Protein AF-A0A7W0VXF1-F1 (afdb_monomer_lite)

Secondary structure (DSSP, 8-state):
------THHHHHHHHHHHHTTS--------------SEEHHHHHH--EEEEEEEEEEES-TTSBTTTTB---EEEEEEEEET-HHHHHHHHHHHHHHHHHHHHSEEEEEEEEEEETTEEEEEEEEEEPPHHHHHHHHHHHHHHHHHHHT-SEEEEEEEEE-SSGGG--SEEEEEEEEEEEEESSEEEEEEEEEEEEEEEEEETTEEEEEEEEEEEEEEEEEEEETTTEEEEEEEEEEGGGGG-TTGGG--B-PBPTTSPBPSSEEEEE----EEEEEEEEETTTEEEEEEEEES-SSS--EEEEEEEEEE-

pLDDT: mean 79.65, std 17.55, range [24.25, 96.25]

Foldseek 3Di:
DDDDPDPQVVVVVVVQVVVVPPDDDDDDDDPDPPQQQWFACCVFQNFFKWKWKKWWWFFFQLAQPQLRGIFIWIWIKIKGWLHVVLLVVQLVVLQVVLVVVQVDFPDKDWDWDDDPPDTDIDIDTHHDDPVVNVVSNVVSVVVSVVSNVFSTKMKMKTATDCPPPVHGQKGWIKIDIWTWDDDQKIKIKGWIWMWMWGWTDDPNAIEIEIETATFMKIKIWGDDPRGKIKMKIKTDGPCCVVCPPQSNDWDFDADPVRHGHRYTYGYDYATKMWIKIWIDGSSWKIKMKTWMARDDPDGGIMIMIMIITTD

Structure (mmCIF, N/CA/C/O backbone):
data_AF-A0A7W0VXF1-F1
#
_entry.id   AF-A0A7W0VXF1-F1
#
loop_
_atom_site.group_PDB
_atom_site.id
_atom_site.type_symbol
_atom_site.label_atom_id
_atom_site.label_alt_id
_atom_site.label_comp_id
_atom_site.label_asym_id
_atom_site.label_entity_id
_atom_site.label_seq_id
_atom_site.pdbx_PDB_ins_code
_atom_site.Cartn_x
_atom_site.Cartn_y
_atom_site.Cartn_z
_atom_site.occupancy
_atom_site.B_iso_or_equiv
_atom_site.auth_seq_id
_atom_site.auth_comp_id
_atom_site.auth_asym_id
_atom_site.auth_atom_id
_atom_site.pdbx_PDB_model_num
ATOM 1 N N . MET A 1 1 ? 4.965 10.031 -30.691 1.00 30.25 1 MET A N 1
ATOM 2 C CA . MET A 1 1 ? 6.228 9.405 -30.248 1.00 30.25 1 MET A CA 1
ATOM 3 C C . MET A 1 1 ? 5.848 8.171 -29.438 1.00 30.25 1 MET A C 1
ATOM 5 O O . MET A 1 1 ? 5.392 8.307 -28.313 1.00 30.25 1 MET A O 1
ATOM 9 N N . LEU A 1 2 ? 5.847 7.000 -30.079 1.00 24.25 2 LEU A N 1
ATOM 10 C CA . LEU A 1 2 ? 5.454 5.724 -29.473 1.00 24.25 2 LEU A CA 1
ATOM 11 C C . LEU A 1 2 ? 6.638 5.199 -28.655 1.00 24.25 2 LEU A C 1
ATOM 13 O O . LEU A 1 2 ? 7.707 4.967 -29.213 1.00 24.25 2 LEU A O 1
ATOM 17 N N . ILE A 1 3 ? 6.459 5.061 -27.343 1.00 27.77 3 ILE A N 1
ATOM 18 C CA . ILE A 1 3 ? 7.445 4.424 -26.465 1.00 27.77 3 ILE A CA 1
ATOM 19 C C . ILE A 1 3 ? 7.442 2.925 -26.809 1.00 27.77 3 ILE A C 1
ATOM 21 O O . ILE A 1 3 ? 6.367 2.318 -26.794 1.00 27.77 3 ILE A O 1
ATOM 25 N N . PRO A 1 4 ? 8.587 2.309 -27.148 1.00 29.86 4 PRO A N 1
ATOM 26 C CA . PRO A 1 4 ? 8.627 0.891 -27.455 1.00 29.86 4 PRO A CA 1
ATOM 27 C C . PRO A 1 4 ? 8.418 0.103 -26.157 1.00 29.86 4 PRO A C 1
ATOM 29 O O . PRO A 1 4 ? 9.318 0.008 -25.328 1.00 29.86 4 PRO A O 1
ATOM 32 N N . PHE A 1 5 ? 7.230 -0.479 -25.979 1.00 29.34 5 PHE A N 1
ATOM 33 C CA . PHE A 1 5 ? 7.039 -1.610 -25.071 1.00 29.34 5 PHE A CA 1
ATOM 34 C C . PHE A 1 5 ? 7.890 -2.765 -25.617 1.00 29.34 5 PHE A C 1
ATOM 36 O O . PHE A 1 5 ? 7.524 -3.431 -26.586 1.00 29.34 5 PHE A O 1
ATOM 43 N N . THR A 1 6 ? 9.093 -2.933 -25.075 1.00 36.00 6 THR A N 1
ATOM 44 C CA . THR A 1 6 ? 10.043 -3.954 -25.515 1.00 36.00 6 THR A CA 1
ATOM 45 C C . THR A 1 6 ? 9.543 -5.350 -25.138 1.00 36.00 6 THR A C 1
ATOM 47 O O . THR A 1 6 ? 8.882 -5.562 -24.121 1.00 36.00 6 THR A O 1
ATOM 50 N N . ARG A 1 7 ? 9.873 -6.322 -25.997 1.00 33.38 7 ARG A N 1
ATOM 51 C CA . ARG A 1 7 ? 9.452 -7.737 -25.996 1.00 33.38 7 ARG A CA 1
ATOM 52 C C . ARG A 1 7 ? 9.677 -8.505 -24.676 1.00 33.38 7 ARG A C 1
ATOM 54 O O . ARG A 1 7 ? 9.213 -9.632 -24.553 1.00 33.38 7 ARG A O 1
ATOM 61 N N . SER A 1 8 ? 10.353 -7.917 -23.693 1.00 36.94 8 SER A N 1
ATOM 62 C CA . SER A 1 8 ? 10.832 -8.575 -22.473 1.00 36.94 8 SER A CA 1
ATOM 63 C C . SER A 1 8 ? 9.770 -8.710 -21.374 1.00 36.94 8 SER A C 1
ATOM 65 O O . SER A 1 8 ? 9.733 -9.733 -20.696 1.00 36.94 8 SER A O 1
ATOM 67 N N . ALA A 1 9 ? 8.836 -7.756 -21.245 1.00 31.62 9 ALA A N 1
ATOM 68 C CA . ALA A 1 9 ? 7.719 -7.871 -20.292 1.00 31.62 9 ALA A CA 1
ATOM 69 C C . ALA A 1 9 ? 6.772 -9.036 -20.643 1.00 31.62 9 ALA A C 1
ATOM 71 O O . ALA A 1 9 ? 6.187 -9.664 -19.761 1.00 31.62 9 ALA A O 1
ATOM 72 N N . ALA A 1 10 ? 6.670 -9.368 -21.934 1.00 34.53 10 ALA A N 1
ATOM 73 C CA . ALA A 1 10 ? 5.887 -10.500 -22.409 1.00 34.53 10 ALA A CA 1
ATOM 74 C C . ALA A 1 10 ? 6.488 -11.849 -21.976 1.00 34.53 10 ALA A C 1
ATOM 76 O O . ALA A 1 10 ? 5.732 -12.777 -21.705 1.00 34.53 10 ALA A O 1
ATOM 77 N N . VAL A 1 11 ? 7.816 -11.971 -21.853 1.00 36.59 11 VAL A N 1
ATOM 78 C CA . VAL A 1 11 ? 8.489 -13.248 -21.546 1.00 36.59 11 VAL A CA 1
ATOM 79 C C . VAL A 1 11 ? 8.300 -13.650 -20.079 1.00 36.59 11 VAL A C 1
ATOM 81 O O . VAL A 1 11 ? 7.934 -14.792 -19.805 1.00 36.59 11 VAL A O 1
ATOM 84 N N . THR A 1 12 ? 8.442 -12.715 -19.135 1.00 37.69 12 THR A N 1
ATOM 85 C CA . THR A 1 12 ? 8.242 -12.995 -17.699 1.00 37.69 12 THR A CA 1
ATOM 86 C C . THR A 1 12 ? 6.775 -13.291 -17.374 1.00 37.69 12 THR A C 1
ATOM 88 O O . THR A 1 12 ? 6.483 -14.211 -16.609 1.00 37.69 12 THR A O 1
ATOM 91 N N . LEU A 1 13 ? 5.838 -12.580 -18.018 1.00 33.50 13 LEU A N 1
ATOM 92 C CA . LEU A 1 13 ? 4.402 -12.860 -17.897 1.00 33.50 13 LEU A CA 1
ATOM 93 C C . LEU A 1 13 ? 4.050 -14.241 -18.486 1.00 33.50 13 LEU A C 1
ATOM 95 O O . LEU A 1 13 ? 3.262 -14.982 -17.902 1.00 33.50 13 LEU A O 1
ATOM 99 N N . SER A 1 14 ? 4.687 -14.617 -19.602 1.00 34.53 14 SER A N 1
ATOM 100 C CA . SER A 1 14 ? 4.493 -15.920 -20.254 1.00 34.53 14 SER A CA 1
ATOM 101 C C . SER A 1 14 ? 5.019 -17.086 -19.414 1.00 34.53 14 SER A C 1
ATOM 103 O O . SER A 1 14 ? 4.381 -18.134 -19.373 1.00 34.53 14 SER A O 1
ATOM 105 N N . MET A 1 15 ? 6.137 -16.918 -18.697 1.00 32.47 15 MET A N 1
ATOM 106 C CA . MET A 1 15 ? 6.667 -17.963 -17.811 1.00 32.47 15 MET A CA 1
ATOM 107 C C . MET A 1 15 ? 5.787 -18.210 -16.578 1.00 32.47 15 MET A C 1
ATOM 109 O O . MET A 1 15 ? 5.620 -19.362 -16.180 1.00 32.47 15 MET A O 1
ATOM 113 N N . ALA A 1 16 ? 5.170 -17.166 -16.010 1.00 31.91 16 ALA A N 1
ATOM 114 C CA . ALA A 1 16 ? 4.196 -17.321 -14.926 1.00 31.91 16 ALA A CA 1
ATOM 115 C C . ALA A 1 16 ? 2.917 -18.050 -15.395 1.00 31.91 16 ALA A C 1
ATOM 117 O O . ALA A 1 16 ? 2.372 -18.880 -14.669 1.00 31.91 16 ALA A O 1
ATOM 118 N N . LEU A 1 17 ? 2.481 -17.796 -16.635 1.00 36.44 17 LEU A N 1
ATOM 119 C CA . LEU A 1 17 ? 1.362 -18.494 -17.282 1.00 36.44 17 LEU A CA 1
ATOM 120 C C . LEU A 1 17 ? 1.682 -19.965 -17.613 1.00 36.44 17 LEU A C 1
ATOM 122 O O . LEU A 1 17 ? 0.824 -20.828 -17.434 1.00 36.44 17 LEU A O 1
ATOM 126 N N . LEU A 1 18 ? 2.910 -20.270 -18.045 1.00 34.25 18 LEU A N 1
ATOM 127 C CA . LEU A 1 18 ? 3.351 -21.639 -18.346 1.00 34.25 18 LEU A CA 1
ATOM 128 C C . LEU A 1 18 ? 3.485 -22.500 -17.082 1.00 34.25 18 LEU A C 1
ATOM 130 O O . LEU A 1 18 ? 3.012 -23.636 -17.081 1.00 34.25 18 LEU A O 1
ATOM 134 N N . ALA A 1 19 ? 4.014 -21.952 -15.984 1.00 36.62 19 ALA A N 1
ATOM 135 C CA . ALA A 1 19 ? 4.095 -22.660 -14.702 1.00 36.62 19 ALA A CA 1
ATOM 136 C C . ALA A 1 19 ? 2.713 -22.930 -14.068 1.00 36.62 19 ALA A C 1
ATOM 138 O O . ALA A 1 19 ? 2.535 -23.935 -13.386 1.00 36.62 19 ALA A O 1
ATOM 139 N N . ALA A 1 20 ? 1.713 -22.082 -14.336 1.00 39.19 20 ALA A N 1
ATOM 140 C CA . ALA A 1 20 ? 0.330 -22.292 -13.894 1.00 39.19 20 ALA A CA 1
ATOM 141 C C . ALA A 1 20 ? -0.437 -23.340 -14.731 1.00 39.19 20 ALA A C 1
ATOM 143 O O . ALA A 1 20 ? -1.508 -23.787 -14.322 1.00 39.19 20 ALA A O 1
ATOM 144 N N . SER A 1 21 ? 0.095 -23.733 -15.896 1.00 32.59 21 SER A N 1
ATOM 145 C CA . SER A 1 21 ? -0.533 -24.711 -16.800 1.00 32.59 21 SER A CA 1
ATOM 146 C C . SER A 1 21 ? -0.066 -26.157 -16.579 1.00 32.59 21 SER A C 1
ATOM 148 O O . SER A 1 21 ? -0.733 -27.093 -17.020 1.00 32.59 21 SER A O 1
ATOM 150 N N . SER A 1 22 ? 1.033 -26.369 -15.848 1.00 30.97 22 SER A N 1
ATOM 151 C CA . SER A 1 22 ? 1.549 -27.701 -15.522 1.00 30.97 22 SER A CA 1
ATOM 152 C C . SER A 1 22 ? 0.985 -28.219 -14.193 1.00 30.97 22 SER A C 1
ATOM 154 O O . SER A 1 22 ? 1.652 -28.184 -13.166 1.00 30.97 22 SER A O 1
ATOM 156 N N . GLY A 1 23 ? -0.252 -28.720 -14.248 1.00 34.38 23 GLY A N 1
ATOM 157 C CA . GLY A 1 23 ? -0.736 -29.830 -13.420 1.00 34.38 23 GLY A CA 1
ATOM 158 C C . GLY A 1 23 ? -1.034 -29.570 -11.941 1.00 34.38 23 GLY A C 1
ATOM 159 O O . GLY A 1 23 ? -0.190 -29.803 -11.086 1.00 34.38 23 GLY A O 1
ATOM 160 N N . VAL A 1 24 ? -2.308 -29.306 -11.630 1.00 32.47 24 VAL A N 1
ATOM 161 C CA . VAL A 1 24 ? -2.956 -29.875 -10.433 1.00 32.47 24 VAL A CA 1
ATOM 162 C C . VAL A 1 24 ? -4.367 -30.307 -10.838 1.00 32.47 24 VAL A C 1
ATOM 164 O O . VAL A 1 24 ? -5.257 -29.477 -11.018 1.00 32.47 24 VAL A O 1
ATOM 167 N N . ALA A 1 25 ? -4.545 -31.610 -11.052 1.00 36.91 25 ALA A N 1
ATOM 168 C CA . ALA A 1 25 ? -5.860 -32.228 -11.176 1.00 36.91 25 ALA A CA 1
ATOM 169 C C . ALA A 1 25 ? -6.602 -32.128 -9.831 1.00 36.91 25 ALA A C 1
ATOM 171 O O . ALA A 1 25 ? -5.945 -32.159 -8.796 1.00 36.91 25 ALA A O 1
ATOM 172 N N . PHE A 1 26 ? -7.932 -31.977 -9.861 1.00 36.25 26 PHE A N 1
ATOM 173 C CA . PHE A 1 26 ? -8.931 -32.705 -9.053 1.00 36.25 26 PHE A CA 1
ATOM 174 C C . PHE A 1 26 ? -10.233 -31.917 -8.812 1.00 36.25 26 PHE A C 1
ATOM 176 O O . PHE A 1 26 ? -10.227 -30.704 -8.610 1.00 36.25 26 PHE A O 1
ATOM 183 N N . ALA A 1 27 ? -11.305 -32.723 -8.779 1.00 33.88 27 ALA A N 1
ATOM 184 C CA . ALA A 1 27 ? -12.691 -32.506 -8.360 1.00 33.88 27 ALA A CA 1
ATOM 185 C C . ALA A 1 27 ? -13.572 -31.591 -9.233 1.00 33.88 27 ALA A C 1
ATOM 187 O O . ALA A 1 27 ? -13.858 -30.442 -8.900 1.00 33.88 27 ALA A O 1
ATOM 188 N N . ASP A 1 28 ? -14.061 -32.184 -10.327 1.00 45.62 28 ASP A N 1
ATOM 189 C CA . ASP A 1 28 ? -15.409 -31.946 -10.850 1.00 45.62 28 ASP A CA 1
ATOM 190 C C . ASP A 1 28 ? -16.433 -32.210 -9.737 1.00 45.62 28 ASP A C 1
ATOM 192 O O . ASP A 1 28 ? -16.587 -33.365 -9.355 1.00 45.62 28 ASP A O 1
ATOM 196 N N . ASP A 1 29 ? -17.103 -31.176 -9.223 1.00 42.72 29 ASP A N 1
ATOM 197 C CA . ASP A 1 29 ? -18.559 -31.203 -8.997 1.00 42.72 29 ASP A CA 1
ATOM 198 C C . ASP A 1 29 ? -19.078 -29.809 -8.598 1.00 42.72 29 ASP A C 1
ATOM 200 O O . ASP A 1 29 ? -19.288 -29.502 -7.428 1.00 42.72 29 ASP A O 1
ATOM 204 N N . ASP A 1 30 ? -19.256 -28.915 -9.574 1.00 38.16 30 ASP A N 1
ATOM 205 C CA . ASP A 1 30 ? -20.071 -27.719 -9.350 1.00 38.16 30 ASP A CA 1
ATOM 206 C C . ASP A 1 30 ? -20.840 -27.372 -10.633 1.00 38.16 30 ASP A C 1
ATOM 208 O O . ASP A 1 30 ? -20.272 -26.960 -11.650 1.00 38.16 30 ASP A O 1
ATOM 212 N N . SER A 1 31 ? -22.156 -27.591 -10.564 1.00 37.44 31 SER A N 1
ATOM 213 C CA . SER A 1 31 ? -23.190 -27.358 -11.588 1.00 37.44 31 SER A CA 1
ATOM 214 C C . SER A 1 31 ? -23.073 -26.005 -12.338 1.00 37.44 31 SER A C 1
ATOM 216 O O . SER A 1 31 ? -22.417 -25.070 -11.867 1.00 37.44 31 SER A O 1
ATOM 218 N N . PRO A 1 32 ? -23.680 -25.850 -13.540 1.00 40.62 32 PRO A N 1
ATOM 219 C CA . PRO A 1 32 ? -23.146 -25.035 -14.626 1.00 40.62 32 PRO A CA 1
ATOM 220 C C . PRO A 1 32 ? -23.376 -23.537 -14.400 1.00 40.62 32 PRO A C 1
ATOM 222 O O . PRO A 1 32 ? -24.191 -22.885 -15.058 1.00 40.62 32 PRO A O 1
ATOM 225 N N . ARG A 1 33 ? -22.566 -22.922 -13.536 1.00 45.09 33 ARG A N 1
ATOM 226 C CA . ARG A 1 33 ? -22.188 -21.528 -13.746 1.00 45.09 33 ARG A CA 1
ATOM 227 C C . ARG A 1 33 ? -21.433 -21.516 -15.063 1.00 45.09 33 ARG A C 1
ATOM 229 O O . ARG A 1 33 ? -20.259 -21.880 -15.082 1.00 45.09 33 ARG A O 1
ATOM 236 N N . LYS A 1 34 ? -22.131 -21.139 -16.148 1.00 44.94 34 LYS A N 1
ATOM 237 C CA . LYS A 1 34 ? -21.544 -20.766 -17.446 1.00 44.94 34 LYS A CA 1
ATOM 238 C C . LYS A 1 34 ? -20.152 -20.233 -17.177 1.00 44.94 34 LYS A C 1
ATOM 240 O O . LYS A 1 34 ? -20.040 -19.250 -16.445 1.00 44.94 34 LYS A O 1
ATOM 245 N N . THR A 1 35 ? -19.149 -20.942 -17.677 1.00 48.56 35 THR A N 1
ATOM 246 C CA . THR A 1 35 ? -17.718 -20.695 -17.523 1.00 48.56 35 THR A CA 1
ATOM 247 C C . THR A 1 35 ? -17.450 -19.227 -17.819 1.00 48.56 35 THR A C 1
ATOM 249 O O . THR A 1 35 ? -17.216 -18.830 -18.958 1.00 48.56 35 THR A O 1
ATOM 252 N N . LYS A 1 36 ? -17.582 -18.371 -16.802 1.00 55.91 36 LYS A N 1
ATOM 253 C CA . LYS A 1 36 ? -17.260 -16.964 -16.936 1.00 55.91 36 LYS A CA 1
ATOM 254 C C . LYS A 1 36 ? -15.757 -16.949 -17.060 1.00 55.91 36 LYS A C 1
ATOM 256 O O . LYS A 1 36 ? -15.041 -17.172 -16.090 1.00 55.91 36 LYS A O 1
ATOM 261 N N . LEU A 1 37 ? -15.308 -16.741 -18.293 1.00 70.00 37 LEU A N 1
ATOM 262 C CA . LEU A 1 37 ? -13.901 -16.552 -18.598 1.00 70.00 37 LEU A CA 1
ATOM 263 C C . LEU A 1 37 ? -13.326 -15.395 -17.779 1.00 70.00 37 LEU A C 1
ATOM 265 O O . LEU A 1 37 ? -12.136 -15.407 -17.538 1.00 70.00 37 LEU A O 1
ATOM 269 N N . PHE A 1 38 ? -14.162 -14.454 -17.321 1.00 80.56 38 PHE A N 1
ATOM 270 C CA . PHE A 1 38 ? -13.775 -13.308 -16.505 1.00 80.56 38 PHE A CA 1
ATOM 271 C C . PHE A 1 38 ? -14.731 -13.119 -15.320 1.00 80.56 38 PHE A C 1
ATOM 273 O O . PHE A 1 38 ? -15.950 -13.053 -15.513 1.00 80.56 38 PHE A O 1
ATOM 280 N N . ASP A 1 39 ? -14.185 -13.006 -14.110 1.00 85.69 39 ASP A N 1
ATOM 281 C CA . ASP A 1 39 ? -14.931 -12.773 -12.874 1.00 85.69 39 ASP A CA 1
ATOM 282 C C . ASP A 1 39 ? -14.260 -11.697 -12.004 1.00 85.69 39 ASP A C 1
ATOM 284 O O . ASP A 1 39 ? -13.286 -11.938 -11.286 1.00 85.69 39 ASP A O 1
ATOM 288 N N . GLY A 1 40 ? -14.806 -10.481 -12.063 1.00 84.00 40 GLY A N 1
ATOM 289 C CA . GLY A 1 40 ? -14.365 -9.359 -11.233 1.00 84.00 40 GLY A CA 1
ATOM 290 C C . GLY A 1 40 ? -14.937 -9.406 -9.815 1.00 84.00 40 GLY A C 1
ATOM 291 O O . GLY A 1 40 ? -14.359 -8.818 -8.902 1.00 84.00 40 GLY A O 1
ATOM 292 N N . ARG A 1 41 ? -16.047 -10.129 -9.597 1.00 86.44 41 ARG A N 1
ATOM 293 C CA . ARG A 1 41 ? -16.620 -10.310 -8.254 1.00 86.44 41 ARG A CA 1
ATOM 294 C C . ARG A 1 41 ? -15.771 -11.241 -7.422 1.00 86.44 41 ARG A C 1
ATOM 296 O O . ARG A 1 41 ? -15.533 -10.928 -6.266 1.00 86.44 41 ARG A O 1
ATOM 303 N N . LEU A 1 42 ? -15.250 -12.312 -8.012 1.00 84.38 42 LEU A N 1
ATOM 304 C CA . LEU A 1 42 ? -14.285 -13.173 -7.336 1.00 84.38 42 LEU A CA 1
ATOM 305 C C . LEU A 1 42 ? -13.044 -12.379 -6.896 1.00 84.38 42 LEU A C 1
ATOM 307 O O . LEU A 1 42 ? -12.516 -12.607 -5.817 1.00 84.38 42 LEU A O 1
ATOM 311 N N . ARG A 1 43 ? -12.624 -11.369 -7.669 1.00 85.12 43 ARG A N 1
ATOM 312 C CA . ARG A 1 43 ? -11.507 -10.502 -7.274 1.00 85.12 43 ARG A CA 1
ATOM 313 C C . ARG A 1 43 ? -11.832 -9.582 -6.090 1.00 85.12 43 ARG A C 1
ATOM 315 O O . ARG A 1 43 ? -10.927 -9.283 -5.310 1.00 85.12 43 ARG A O 1
ATOM 322 N N . GLN A 1 44 ? -13.076 -9.114 -5.979 1.00 84.38 44 GLN A N 1
ATOM 323 C CA . GLN A 1 44 ? -13.517 -8.206 -4.915 1.00 84.38 44 GLN A CA 1
ATOM 324 C C . GLN A 1 44 ? -13.945 -8.955 -3.644 1.00 84.38 44 GLN A C 1
ATOM 326 O O . GLN A 1 44 ? -13.485 -8.627 -2.556 1.00 84.38 44 GLN A O 1
ATOM 331 N N . ASP A 1 45 ? -14.780 -9.976 -3.781 1.00 82.69 45 ASP A N 1
ATOM 332 C CA . ASP A 1 45 ? -15.465 -10.634 -2.667 1.00 82.69 45 ASP A CA 1
ATOM 333 C C . ASP A 1 45 ? -14.946 -12.058 -2.413 1.00 82.69 45 ASP A C 1
ATOM 335 O O . ASP A 1 45 ? -15.379 -12.706 -1.458 1.00 82.69 45 ASP A O 1
ATOM 339 N N . GLY A 1 46 ? -14.061 -12.568 -3.273 1.00 76.56 46 GLY A N 1
ATOM 340 C CA . GLY A 1 46 ? -13.486 -13.900 -3.131 1.00 76.56 46 GLY A CA 1
ATOM 341 C C . GLY A 1 46 ? -12.655 -14.035 -1.862 1.00 76.56 46 GLY A C 1
ATOM 342 O O . GLY A 1 46 ? -11.969 -13.102 -1.445 1.00 76.56 46 GLY A O 1
ATOM 343 N N . LEU A 1 47 ? -12.741 -15.218 -1.264 1.00 79.25 47 LEU A N 1
ATOM 344 C CA . LEU A 1 47 ? -11.804 -15.693 -0.255 1.00 79.25 47 LEU A CA 1
ATOM 345 C C . LEU A 1 47 ? -10.691 -16.439 -0.982 1.00 79.25 47 LEU A C 1
ATOM 347 O O . LEU A 1 47 ? -10.995 -17.265 -1.843 1.00 79.25 47 LEU A O 1
ATOM 351 N N . GLY A 1 48 ? -9.440 -16.150 -0.648 1.00 82.75 48 GLY A N 1
ATOM 352 C CA . GLY A 1 48 ? -8.317 -16.894 -1.204 1.00 82.75 48 GLY A CA 1
ATOM 353 C C . GLY A 1 48 ? -6.991 -16.164 -1.099 1.00 82.75 48 GLY A C 1
ATOM 354 O O . GLY A 1 48 ? -6.931 -14.951 -0.869 1.00 82.75 48 GLY A O 1
ATOM 355 N N . ILE A 1 49 ? -5.925 -16.927 -1.310 1.00 87.75 49 ILE A N 1
ATOM 356 C CA . ILE A 1 49 ? -4.562 -16.404 -1.352 1.00 87.75 49 ILE A CA 1
ATOM 357 C C . ILE A 1 49 ? -4.171 -16.239 -2.816 1.00 87.75 49 ILE A C 1
ATOM 359 O O . ILE A 1 49 ? -4.232 -17.181 -3.598 1.00 87.75 49 ILE A O 1
ATOM 363 N N . GLU A 1 50 ? -3.763 -15.039 -3.204 1.00 90.25 50 GLU A N 1
ATOM 364 C CA . GLU A 1 50 ? -3.184 -14.762 -4.512 1.00 90.25 50 GLU A CA 1
ATOM 365 C C . GLU A 1 50 ? -1.662 -14.749 -4.394 1.00 90.25 50 GLU A C 1
ATOM 367 O O . GLU A 1 50 ? -1.115 -14.023 -3.566 1.00 90.25 50 GLU A O 1
ATOM 372 N N . LEU A 1 51 ? -0.970 -15.485 -5.259 1.00 92.31 51 LEU A N 1
ATOM 373 C CA . LEU A 1 51 ? 0.469 -15.347 -5.462 1.00 92.31 51 LEU A CA 1
ATOM 374 C C . LEU A 1 51 ? 0.734 -15.004 -6.925 1.00 92.31 51 LEU A C 1
ATOM 376 O O . LEU A 1 51 ? 0.268 -15.701 -7.825 1.00 92.31 51 LEU A O 1
ATOM 380 N N . GLY A 1 52 ? 1.489 -13.942 -7.181 1.00 91.81 52 GLY A N 1
ATOM 381 C CA . GLY A 1 52 ? 1.741 -13.482 -8.541 1.00 91.81 52 GLY A CA 1
ATOM 382 C C . GLY A 1 52 ? 3.038 -12.715 -8.712 1.00 91.81 52 GLY A C 1
ATOM 383 O O . GLY A 1 52 ? 3.760 -12.445 -7.756 1.00 91.81 52 GLY A O 1
ATOM 384 N N . ALA A 1 53 ? 3.316 -12.349 -9.956 1.00 91.88 53 ALA A N 1
ATOM 385 C CA . ALA A 1 53 ? 4.387 -11.439 -10.322 1.00 91.88 53 ALA A CA 1
ATOM 386 C C . ALA A 1 53 ? 3.811 -10.047 -10.594 1.00 91.88 53 ALA A C 1
ATOM 388 O O . ALA A 1 53 ? 2.714 -9.912 -11.141 1.00 91.88 53 ALA A O 1
ATOM 389 N N . ILE A 1 54 ? 4.570 -9.016 -10.238 1.00 92.19 54 ILE A N 1
ATOM 390 C CA . ILE A 1 54 ? 4.254 -7.616 -10.520 1.00 92.19 54 ILE A CA 1
ATOM 391 C C . ILE A 1 54 ? 5.443 -6.957 -11.208 1.00 92.19 54 ILE A C 1
ATOM 393 O O . ILE A 1 54 ? 6.594 -7.184 -10.837 1.00 92.19 54 ILE A O 1
ATOM 397 N N . VAL A 1 55 ? 5.151 -6.126 -12.202 1.00 92.06 55 VAL A N 1
ATOM 398 C CA . VAL A 1 55 ? 6.123 -5.259 -12.867 1.00 92.06 55 VAL A CA 1
ATOM 399 C C . VAL A 1 55 ? 5.557 -3.850 -12.883 1.00 92.06 55 VAL A C 1
ATOM 401 O O . VAL A 1 55 ? 4.401 -3.655 -13.262 1.00 92.06 55 VAL A O 1
ATOM 404 N N . GLN A 1 56 ? 6.366 -2.869 -12.495 1.00 91.25 56 GLN A N 1
ATOM 405 C CA . GLN A 1 56 ? 6.029 -1.456 -12.591 1.00 91.25 56 GLN A CA 1
ATOM 406 C C . GLN A 1 56 ? 7.143 -0.674 -13.284 1.00 91.25 56 GLN A C 1
ATOM 408 O O . GLN A 1 56 ? 8.329 -0.933 -13.074 1.00 91.25 56 GLN A O 1
ATOM 413 N N . SER A 1 57 ? 6.757 0.302 -14.098 1.00 89.75 57 SER A N 1
ATOM 414 C CA . SER A 1 57 ? 7.682 1.135 -14.864 1.00 89.75 57 SER A CA 1
ATOM 415 C C . SER A 1 57 ? 7.134 2.550 -15.054 1.00 89.75 57 SER A C 1
ATOM 417 O O . SER A 1 57 ? 5.929 2.797 -14.950 1.00 89.75 57 SER A O 1
ATOM 419 N N . GLY A 1 58 ? 8.023 3.495 -15.352 1.00 88.81 58 GLY A N 1
ATOM 420 C CA . GLY A 1 58 ? 7.705 4.914 -15.474 1.00 88.81 58 GLY A CA 1
ATOM 421 C C . GLY A 1 58 ? 7.707 5.627 -14.122 1.00 88.81 58 GLY A C 1
ATOM 422 O O . GLY A 1 58 ? 8.411 5.236 -13.195 1.00 88.81 58 GLY A O 1
ATOM 423 N N . ARG A 1 59 ? 6.926 6.705 -14.003 1.00 89.69 59 ARG A N 1
ATOM 424 C CA . ARG A 1 59 ? 6.908 7.567 -12.809 1.00 89.69 59 ARG A CA 1
ATOM 425 C C . ARG A 1 59 ? 5.958 7.034 -11.738 1.00 89.69 59 ARG A C 1
ATOM 427 O O . ARG A 1 59 ? 4.968 7.670 -11.389 1.00 89.69 59 ARG A O 1
ATOM 434 N N . THR A 1 60 ? 6.247 5.823 -11.279 1.00 91.38 60 THR A N 1
ATOM 435 C CA . THR A 1 60 ? 5.478 5.134 -10.240 1.00 91.38 60 THR A CA 1
ATOM 436 C C . THR A 1 60 ? 5.686 5.784 -8.872 1.00 91.38 60 THR A C 1
ATOM 438 O O . THR A 1 60 ? 6.405 6.776 -8.731 1.00 91.38 60 THR A O 1
ATOM 441 N N . GLU A 1 61 ? 5.080 5.213 -7.835 1.00 90.00 61 GLU A N 1
ATOM 442 C CA . GLU A 1 61 ? 5.326 5.620 -6.451 1.00 90.00 61 GLU A CA 1
ATOM 443 C C . GLU A 1 61 ? 6.815 5.604 -6.040 1.00 90.00 61 GLU A C 1
ATOM 445 O O . GLU A 1 61 ? 7.228 6.440 -5.237 1.00 90.00 61 GLU A O 1
ATOM 450 N N . PHE A 1 62 ? 7.634 4.741 -6.655 1.00 90.69 62 PHE A N 1
ATOM 451 C CA . PHE A 1 62 ? 9.071 4.592 -6.373 1.00 90.69 62 PHE A CA 1
ATOM 452 C C . PHE A 1 62 ? 9.971 5.593 -7.117 1.00 90.69 62 PHE A C 1
ATOM 454 O O . PHE A 1 62 ? 11.188 5.577 -6.937 1.00 90.69 62 PHE A O 1
ATOM 461 N N . ALA A 1 63 ? 9.403 6.426 -7.992 1.00 89.00 63 ALA A N 1
ATOM 462 C CA . ALA A 1 63 ? 10.152 7.417 -8.760 1.00 89.00 63 ALA A CA 1
ATOM 463 C C . ALA A 1 63 ? 10.660 8.578 -7.884 1.00 89.00 63 ALA A C 1
ATOM 465 O O . ALA A 1 63 ? 10.453 8.620 -6.681 1.00 89.00 63 ALA A O 1
ATOM 466 N N . SER A 1 64 ? 11.323 9.566 -8.475 1.00 88.25 64 SER A N 1
ATOM 467 C CA . SER A 1 64 ? 11.428 10.899 -7.877 1.00 88.25 64 SER A CA 1
ATOM 468 C C . SER A 1 64 ? 11.025 11.918 -8.927 1.00 88.25 64 SER A C 1
ATOM 470 O O . SER A 1 64 ? 11.716 12.126 -9.929 1.00 88.25 64 SER A O 1
ATOM 472 N N . ASN A 1 65 ? 9.868 12.556 -8.736 1.00 82.81 65 ASN A N 1
ATOM 473 C CA . ASN A 1 65 ? 9.379 13.533 -9.702 1.00 82.81 65 ASN A CA 1
ATOM 474 C C . ASN A 1 65 ? 10.252 14.787 -9.785 1.00 82.81 65 ASN A C 1
ATOM 476 O O . ASN A 1 65 ? 10.411 15.313 -10.893 1.00 82.81 65 ASN A O 1
ATOM 480 N N . ASN A 1 66 ? 10.837 15.193 -8.656 1.00 82.44 66 ASN A N 1
ATOM 481 C CA . ASN A 1 66 ? 11.741 16.337 -8.542 1.00 82.44 66 ASN A CA 1
ATOM 482 C C . ASN A 1 66 ? 13.077 16.075 -9.246 1.00 82.44 66 ASN A C 1
ATOM 484 O O . ASN A 1 66 ? 13.518 16.909 -10.028 1.00 82.44 66 ASN A O 1
ATOM 488 N N . LEU A 1 67 ? 13.675 14.899 -9.026 1.00 84.12 67 LEU A N 1
ATOM 489 C CA . LEU A 1 67 ? 14.960 14.523 -9.631 1.00 84.12 67 LEU A CA 1
ATOM 490 C C . LEU A 1 67 ? 14.812 13.976 -11.058 1.00 84.12 67 LEU A C 1
ATOM 492 O O . LEU A 1 67 ? 15.792 13.803 -11.769 1.00 84.12 67 LEU A O 1
ATOM 496 N N . GLY A 1 68 ? 13.585 13.680 -11.493 1.00 86.31 68 GLY A N 1
ATOM 497 C CA . GLY A 1 68 ? 13.323 13.123 -12.819 1.00 86.31 68 GLY A CA 1
ATOM 498 C C . GLY A 1 68 ? 13.697 11.647 -12.976 1.00 86.31 68 GLY A C 1
ATOM 499 O O . GLY A 1 68 ? 13.624 11.138 -14.090 1.00 86.31 68 GLY A O 1
ATOM 500 N N . LEU A 1 69 ? 14.029 10.964 -11.882 1.00 88.50 69 LEU A N 1
ATOM 501 C CA . LEU A 1 69 ? 14.453 9.567 -11.859 1.00 88.50 69 LEU A CA 1
ATOM 502 C C . LEU A 1 69 ? 13.242 8.627 -11.777 1.00 88.50 69 LEU A C 1
ATOM 504 O O . LEU A 1 69 ? 12.239 8.941 -11.134 1.00 88.50 69 LEU A O 1
ATOM 508 N N . SER A 1 70 ? 13.287 7.491 -12.470 1.00 90.38 70 SER A N 1
ATOM 509 C CA . SER A 1 70 ? 12.147 6.569 -12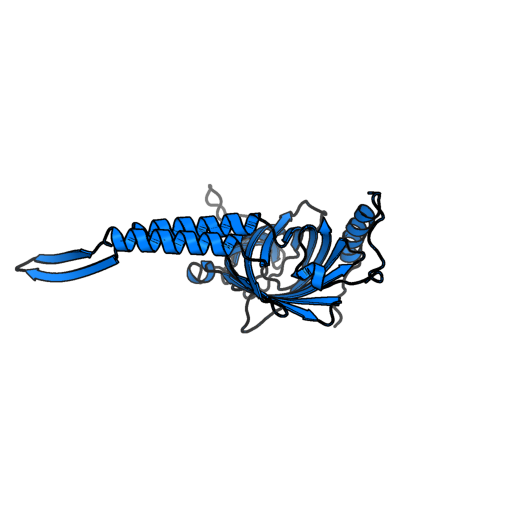.604 1.00 90.38 70 SER A CA 1
ATOM 510 C C . SER A 1 70 ? 12.635 5.121 -12.699 1.00 90.38 70 SER A C 1
ATOM 512 O O . SER A 1 70 ? 13.032 4.702 -13.785 1.00 90.38 70 SER A O 1
ATOM 514 N N . PRO A 1 71 ? 12.642 4.367 -11.586 1.00 89.44 71 PRO A N 1
ATOM 515 C CA . PRO A 1 71 ? 13.122 2.992 -11.580 1.00 89.44 71 PRO A CA 1
ATOM 516 C C . PRO A 1 71 ? 12.127 2.032 -12.237 1.00 89.44 71 PRO A C 1
ATOM 518 O O . PRO A 1 71 ? 10.910 2.233 -12.179 1.00 89.44 71 PRO A O 1
ATOM 521 N N . MET A 1 72 ? 12.649 0.940 -12.796 1.00 89.00 72 MET A N 1
ATOM 522 C CA . MET A 1 72 ? 11.848 -0.231 -13.132 1.00 89.00 72 MET A CA 1
ATOM 523 C C . MET A 1 72 ? 11.857 -1.207 -11.952 1.00 89.00 72 MET A C 1
ATOM 525 O O . MET A 1 72 ? 12.905 -1.651 -11.490 1.00 89.00 72 MET A O 1
ATOM 529 N N . SER A 1 73 ? 10.668 -1.564 -11.474 1.00 89.19 73 SER A N 1
ATOM 530 C CA . SER A 1 73 ? 10.505 -2.465 -10.333 1.00 89.19 73 SER A CA 1
ATOM 531 C C . SER A 1 73 ? 9.824 -3.752 -10.771 1.00 89.19 73 SER A C 1
ATOM 533 O O . SER A 1 73 ? 8.842 -3.736 -11.511 1.00 89.19 73 SER A O 1
ATOM 535 N N . GLN A 1 74 ? 10.345 -4.881 -10.305 1.00 91.25 74 GLN A N 1
ATOM 536 C CA . GLN A 1 74 ? 9.741 -6.187 -10.523 1.00 91.25 74 GLN A CA 1
ATOM 537 C C . GLN A 1 74 ? 9.801 -7.009 -9.247 1.00 91.25 74 GLN A C 1
ATOM 539 O O . GLN A 1 74 ? 10.746 -6.904 -8.460 1.00 91.25 74 GLN A O 1
ATOM 544 N N . GLY A 1 75 ? 8.773 -7.811 -9.025 1.00 91.50 75 GLY A N 1
ATOM 545 C CA . GLY A 1 75 ? 8.617 -8.480 -7.753 1.00 91.50 75 GLY A CA 1
ATOM 546 C C . GLY A 1 75 ? 7.560 -9.561 -7.754 1.00 91.50 75 GLY A C 1
ATOM 547 O O . GLY A 1 75 ? 6.945 -9.885 -8.770 1.00 91.50 75 GLY A O 1
ATOM 548 N N . ILE A 1 76 ? 7.369 -10.110 -6.565 1.00 92.44 76 ILE A N 1
ATOM 549 C CA . ILE A 1 76 ? 6.297 -11.041 -6.248 1.00 92.44 76 ILE A CA 1
ATOM 550 C C . ILE A 1 76 ? 5.278 -10.293 -5.410 1.00 92.44 76 ILE A C 1
ATOM 552 O O . ILE A 1 76 ? 5.634 -9.494 -4.547 1.00 92.44 76 ILE A O 1
ATOM 556 N N . ILE A 1 77 ? 4.011 -10.575 -5.650 1.00 92.50 77 ILE A N 1
ATOM 557 C CA . ILE A 1 77 ? 2.917 -10.089 -4.835 1.00 92.50 77 ILE A CA 1
ATOM 558 C C . ILE A 1 77 ? 2.179 -11.270 -4.232 1.00 92.50 77 ILE A C 1
ATOM 560 O O . ILE A 1 77 ? 1.842 -12.230 -4.923 1.00 92.50 77 ILE A O 1
ATOM 564 N N . LEU A 1 78 ? 1.949 -11.179 -2.933 1.00 92.38 78 LEU A N 1
ATOM 565 C CA . LEU A 1 78 ? 1.084 -12.067 -2.191 1.00 92.38 78 LEU A CA 1
ATOM 566 C C . LEU A 1 78 ? -0.105 -11.249 -1.701 1.00 92.38 78 LEU A C 1
ATOM 568 O O . LEU A 1 78 ? 0.084 -10.192 -1.095 1.00 92.38 78 LEU A O 1
ATOM 572 N N . ARG A 1 79 ? -1.321 -11.721 -1.969 1.00 91.25 79 ARG A N 1
ATOM 573 C CA . ARG A 1 79 ? -2.531 -11.146 -1.388 1.00 91.25 79 ARG A CA 1
ATOM 574 C C . ARG A 1 79 ? -3.311 -12.180 -0.606 1.00 91.25 79 ARG A C 1
ATOM 576 O O . ARG A 1 79 ? -3.442 -13.305 -1.062 1.00 91.25 79 ARG A O 1
ATOM 583 N N . ASP A 1 80 ? -3.847 -11.786 0.535 1.00 89.56 80 ASP A N 1
ATOM 584 C CA . ASP A 1 80 ? -4.748 -12.611 1.341 1.00 89.56 80 ASP A CA 1
ATOM 585 C C . ASP A 1 80 ? -6.123 -11.934 1.353 1.00 89.56 80 ASP A C 1
ATOM 587 O O . ASP A 1 80 ? -6.373 -11.016 2.141 1.00 89.56 80 ASP A O 1
ATOM 591 N N . ARG A 1 81 ? -6.989 -12.332 0.409 1.00 85.12 81 ARG A N 1
ATOM 592 C CA . ARG A 1 81 ? -8.300 -11.705 0.197 1.00 85.12 81 ARG A CA 1
ATOM 593 C C . ARG A 1 81 ? -9.338 -12.305 1.126 1.00 85.12 81 ARG A C 1
ATOM 595 O O . ARG A 1 81 ? -9.513 -13.518 1.217 1.00 85.12 81 ARG A O 1
ATOM 602 N N . ASN A 1 82 ? -10.051 -11.410 1.799 1.00 80.00 82 ASN A N 1
ATOM 603 C CA . ASN A 1 82 ? -10.964 -11.696 2.903 1.00 80.00 82 ASN A CA 1
ATOM 604 C C . ASN A 1 82 ? -10.312 -12.557 3.996 1.00 80.00 82 ASN A C 1
ATOM 606 O O . ASN A 1 82 ? -10.986 -13.295 4.718 1.00 80.00 82 ASN A O 1
ATOM 610 N N . GLY A 1 83 ? -8.992 -12.406 4.119 1.00 75.00 83 GLY A N 1
ATOM 611 C CA . GLY A 1 83 ? -8.120 -13.191 4.967 1.00 75.00 83 GLY A CA 1
ATOM 612 C C . GLY A 1 83 ? -8.139 -12.790 6.431 1.00 75.00 83 GLY A C 1
ATOM 613 O O . GLY A 1 83 ? -8.487 -11.660 6.795 1.00 75.00 83 GLY A O 1
ATOM 614 N N . MET A 1 84 ? -7.720 -13.727 7.282 1.00 77.50 84 MET A N 1
ATOM 615 C CA . MET A 1 84 ? -7.610 -13.525 8.728 1.00 77.50 84 MET A CA 1
ATOM 616 C C . MET A 1 84 ? -6.424 -12.618 9.092 1.00 77.50 84 MET A C 1
ATOM 618 O O . MET A 1 84 ? -6.500 -11.900 10.088 1.00 77.50 84 MET A O 1
ATOM 622 N N . SER A 1 85 ? -5.373 -12.581 8.264 1.00 81.75 85 SER A N 1
ATOM 623 C CA . SER A 1 85 ? -4.121 -11.860 8.535 1.00 81.75 85 SER A CA 1
ATOM 624 C C . SER A 1 85 ? -4.348 -10.365 8.791 1.00 81.75 85 SER A C 1
ATOM 626 O O . SER A 1 85 ? -3.943 -9.840 9.830 1.00 81.75 85 SER A O 1
ATOM 628 N N . SER A 1 86 ? -5.083 -9.679 7.908 1.00 82.81 86 SER A N 1
ATOM 629 C CA . SER A 1 86 ? -5.394 -8.249 8.080 1.00 82.81 86 SER A CA 1
ATOM 630 C C . SER A 1 86 ? -6.302 -7.970 9.266 1.00 82.81 86 SER A C 1
ATOM 632 O O . SER A 1 86 ? -6.109 -6.974 9.963 1.00 82.81 86 SER A O 1
ATOM 634 N N . ARG A 1 87 ? -7.254 -8.870 9.544 1.00 83.00 87 ARG A N 1
ATOM 635 C CA . ARG A 1 87 ? -8.136 -8.753 10.714 1.00 83.00 87 ARG A CA 1
ATOM 636 C C . ARG A 1 87 ? -7.339 -8.868 12.010 1.00 83.00 87 ARG A C 1
ATOM 638 O O . ARG A 1 87 ? -7.558 -8.078 12.921 1.00 83.00 87 ARG A O 1
ATOM 645 N N . MET A 1 88 ? -6.379 -9.793 12.071 1.00 84.06 88 MET A N 1
ATOM 646 C CA . MET A 1 88 ? -5.497 -9.961 13.228 1.00 84.06 88 MET A CA 1
ATOM 647 C C . MET A 1 88 ? -4.605 -8.741 13.450 1.00 84.06 88 MET A C 1
ATOM 649 O O . MET A 1 88 ? -4.558 -8.229 14.566 1.00 84.06 88 MET A O 1
ATOM 653 N N . VAL A 1 89 ? -3.925 -8.253 12.408 1.00 82.50 89 VAL A N 1
ATOM 654 C CA . VAL A 1 89 ? -2.988 -7.126 12.545 1.00 82.50 89 VAL A CA 1
ATOM 655 C C . VAL A 1 89 ? -3.716 -5.847 12.936 1.00 82.50 89 VAL A C 1
ATOM 657 O O . VAL A 1 89 ? -3.329 -5.189 13.899 1.00 82.50 89 VAL A O 1
ATOM 660 N N . VAL A 1 90 ? -4.802 -5.498 12.249 1.00 78.56 90 VAL A N 1
ATOM 661 C CA . VAL A 1 90 ? -5.544 -4.276 12.585 1.00 78.56 90 VAL A CA 1
ATOM 662 C C . VAL A 1 90 ? -6.308 -4.430 13.900 1.00 78.56 90 VAL A C 1
ATOM 664 O O . VAL A 1 90 ? -6.368 -3.481 14.678 1.00 78.56 90 VAL A O 1
ATOM 667 N N . GLY A 1 91 ? -6.824 -5.624 14.207 1.00 78.38 91 GLY A N 1
ATOM 668 C CA . GLY A 1 91 ? -7.391 -5.927 15.521 1.00 78.38 91 GLY A CA 1
ATOM 669 C C . GLY A 1 91 ? -6.374 -5.712 16.646 1.00 78.38 91 GLY A C 1
ATOM 670 O O . GLY A 1 91 ? -6.702 -5.086 17.653 1.00 78.38 91 GLY A O 1
ATOM 671 N N . LEU A 1 92 ? -5.123 -6.144 16.453 1.00 83.56 92 LEU A N 1
ATOM 672 C CA . LEU A 1 92 ? -4.030 -5.898 17.395 1.00 83.56 92 LEU A CA 1
ATOM 673 C C . LEU A 1 92 ? -3.709 -4.404 17.518 1.00 83.56 92 LEU A C 1
ATOM 675 O O . LEU A 1 92 ? -3.565 -3.914 18.634 1.00 83.56 92 LEU A O 1
ATOM 679 N N . LEU A 1 93 ? -3.641 -3.668 16.405 1.00 79.88 93 LEU A N 1
ATOM 680 C CA . LEU A 1 93 ? -3.408 -2.219 16.429 1.00 79.88 93 LEU A CA 1
ATOM 681 C C . LEU A 1 93 ? -4.497 -1.485 17.220 1.00 79.88 93 LEU A C 1
ATOM 683 O O . LEU A 1 93 ? -4.177 -0.636 18.048 1.00 79.88 93 LEU A O 1
ATOM 687 N N . ILE A 1 94 ? -5.768 -1.846 17.024 1.00 79.44 94 ILE A N 1
ATOM 688 C CA . ILE A 1 94 ? -6.892 -1.286 17.787 1.00 79.44 94 ILE A CA 1
ATOM 689 C C . ILE A 1 94 ? -6.776 -1.654 19.268 1.00 79.44 94 ILE A C 1
ATOM 691 O O . ILE A 1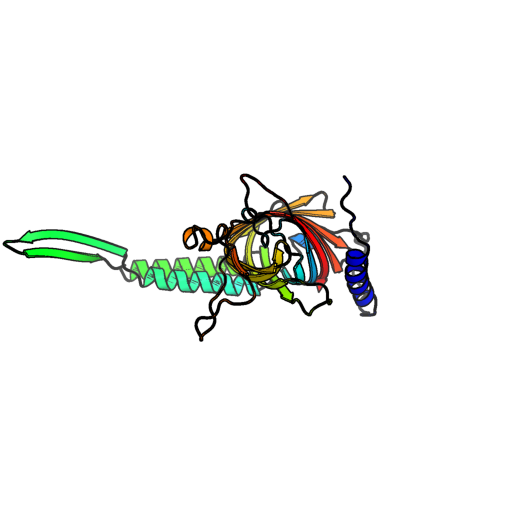 94 ? -6.981 -0.795 20.122 1.00 79.44 94 ILE A O 1
ATOM 695 N N . ALA A 1 95 ? -6.418 -2.900 19.589 1.00 77.25 95 ALA A N 1
ATOM 696 C CA . ALA A 1 95 ? -6.246 -3.342 20.970 1.00 77.25 95 ALA A CA 1
ATOM 697 C C . ALA A 1 95 ? -5.121 -2.575 21.686 1.00 77.25 95 ALA A C 1
ATOM 699 O O . ALA A 1 95 ? -5.319 -2.102 22.805 1.00 77.25 95 ALA A O 1
ATOM 700 N N . VAL A 1 96 ? -3.968 -2.398 21.031 1.00 81.69 96 VAL A N 1
ATOM 701 C CA . VAL A 1 96 ? -2.837 -1.623 21.563 1.00 81.69 96 VAL A CA 1
ATOM 702 C C . VAL A 1 96 ? -3.212 -0.149 21.701 1.00 81.69 96 VAL A C 1
ATOM 704 O O . VAL A 1 96 ? -3.003 0.427 22.765 1.00 81.69 96 VAL A O 1
ATOM 707 N N . ALA A 1 97 ? -3.820 0.455 20.677 1.00 78.00 97 ALA A N 1
ATOM 708 C CA . ALA A 1 97 ? -4.253 1.850 20.724 1.00 78.00 97 ALA A CA 1
ATOM 709 C C . ALA A 1 97 ? -5.286 2.093 21.837 1.00 78.00 97 ALA A C 1
ATOM 711 O O . ALA A 1 97 ? -5.178 3.071 22.574 1.00 78.00 97 ALA A O 1
ATOM 712 N N . GLY A 1 98 ? -6.247 1.181 22.010 1.00 76.75 98 GLY A N 1
ATOM 713 C CA . GLY A 1 98 ? -7.231 1.237 23.090 1.00 76.75 98 GLY A CA 1
ATOM 714 C C . GLY A 1 98 ? -6.598 1.088 24.475 1.00 76.75 98 GLY A C 1
ATOM 715 O O . GLY A 1 98 ? -6.951 1.829 25.393 1.00 76.75 98 GLY A O 1
ATOM 716 N N . ALA A 1 99 ? -5.615 0.193 24.626 1.00 76.50 99 ALA A N 1
ATOM 717 C CA . ALA A 1 99 ? -4.853 0.052 25.867 1.00 76.50 99 ALA A CA 1
ATOM 718 C C . ALA A 1 99 ? -4.046 1.321 26.187 1.00 76.50 99 ALA A C 1
ATOM 720 O O . ALA A 1 99 ? -4.089 1.808 27.318 1.00 76.50 99 ALA A O 1
ATOM 721 N N . MET A 1 100 ? -3.371 1.897 25.187 1.00 80.06 100 MET A N 1
ATOM 722 C CA . MET A 1 100 ? -2.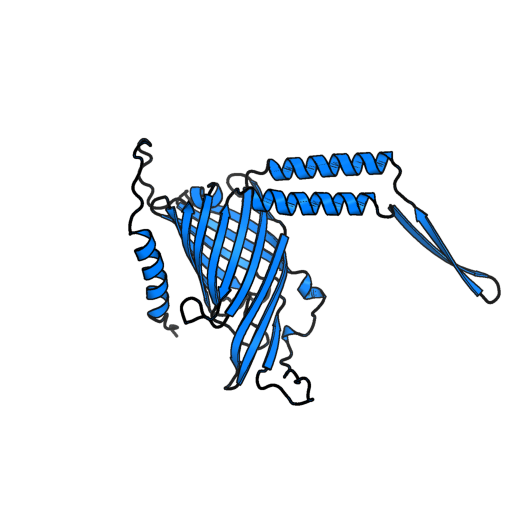630 3.152 25.333 1.00 80.06 100 MET A CA 1
ATOM 723 C C . MET A 1 100 ? -3.559 4.308 25.714 1.00 80.06 100 MET A C 1
ATOM 725 O O . MET A 1 100 ? -3.270 5.019 26.675 1.00 80.06 100 MET A O 1
ATOM 729 N N . ALA A 1 101 ? -4.700 4.452 25.036 1.00 74.94 101 ALA A N 1
ATOM 730 C CA . ALA A 1 101 ? -5.690 5.485 25.332 1.00 74.94 101 ALA A CA 1
ATOM 731 C C . ALA A 1 101 ? -6.239 5.374 26.765 1.00 74.94 101 ALA A C 1
ATOM 733 O O . ALA A 1 101 ? -6.330 6.381 27.462 1.00 74.94 101 ALA A O 1
ATOM 734 N N . ALA A 1 102 ? -6.529 4.156 27.236 1.00 73.81 102 ALA A N 1
ATOM 735 C CA . ALA A 1 102 ? -6.996 3.919 28.603 1.00 73.81 102 ALA A CA 1
ATOM 736 C C . ALA A 1 102 ? -5.909 4.155 29.673 1.00 73.81 102 ALA A C 1
ATOM 738 O O . ALA A 1 102 ? -6.231 4.451 30.826 1.00 73.81 102 ALA A O 1
ATOM 739 N N . SER A 1 103 ? -4.630 4.010 29.308 1.00 75.25 103 SER A N 1
ATOM 740 C CA . SER A 1 103 ? -3.486 4.263 30.198 1.00 75.25 103 SER A CA 1
ATOM 741 C C . SER A 1 103 ? -3.040 5.730 30.239 1.00 75.25 103 SER A C 1
ATOM 743 O O . SER A 1 103 ? -2.344 6.131 31.171 1.00 75.25 103 SER A O 1
ATOM 745 N N . GLY A 1 104 ? -3.429 6.528 29.242 1.00 75.00 104 GLY A N 1
ATOM 746 C CA . GLY A 1 104 ? -3.010 7.918 29.104 1.00 75.00 104 GLY A CA 1
ATOM 747 C C . GLY A 1 104 ? -3.747 8.887 30.038 1.00 75.00 104 GLY A C 1
ATOM 748 O O . GLY A 1 104 ? -4.821 8.573 30.564 1.00 75.00 104 GLY A O 1
ATOM 749 N N . PRO A 1 105 ? -3.196 10.095 30.248 1.00 76.69 105 PRO A N 1
ATOM 750 C CA . PRO A 1 105 ? -3.907 11.160 30.939 1.00 76.69 105 PRO A CA 1
ATOM 751 C C . PRO A 1 105 ? -5.103 11.637 30.103 1.00 76.69 105 PRO A C 1
ATOM 753 O O . PRO A 1 105 ? -5.023 11.754 28.881 1.00 76.69 105 PRO A O 1
ATOM 756 N N . LYS A 1 106 ? -6.212 11.945 30.776 1.00 82.12 106 LYS A N 1
ATOM 757 C CA . LYS A 1 106 ? -7.420 12.520 30.171 1.00 82.12 106 LYS A CA 1
ATOM 758 C C . LYS A 1 106 ? -7.193 13.967 29.746 1.00 82.12 106 LYS A C 1
ATOM 760 O O . LYS A 1 106 ? -7.642 14.382 28.683 1.00 82.12 106 LYS A O 1
ATOM 765 N N . SER A 1 107 ? -6.494 14.731 30.579 1.00 79.75 107 SER A N 1
ATOM 766 C CA . SER A 1 107 ? -6.096 16.101 30.270 1.00 79.75 107 SER A CA 1
ATOM 767 C C . SER A 1 107 ? -4.867 16.500 31.070 1.00 79.75 107 SER A C 1
ATOM 769 O O . SER A 1 107 ? -4.692 16.075 32.213 1.00 79.75 107 SER A O 1
ATOM 771 N N . VAL A 1 108 ? -4.047 17.359 30.477 1.00 81.06 108 VAL A N 1
ATOM 772 C CA . VAL A 1 108 ? -2.923 18.017 31.143 1.00 81.06 108 VAL A CA 1
ATOM 773 C C . VAL A 1 108 ? -3.161 19.517 31.036 1.00 81.06 108 VAL A C 1
ATOM 775 O O . VAL A 1 108 ? -3.335 20.036 29.937 1.00 81.06 108 VAL A O 1
ATOM 778 N N . SER A 1 109 ? -3.211 20.203 32.175 1.00 82.25 109 SER A N 1
ATOM 779 C CA . SER A 1 109 ? -3.332 21.658 32.250 1.00 82.25 109 SER A CA 1
ATOM 780 C C . SER A 1 109 ? -2.113 22.213 32.968 1.00 82.25 109 SER A C 1
ATOM 782 O O . SER A 1 109 ? -1.880 21.874 34.128 1.00 82.25 109 SER A O 1
ATOM 784 N N . SER A 1 110 ? -1.364 23.086 32.300 1.00 81.44 110 SER A N 1
ATOM 785 C CA . SER A 1 110 ? -0.209 23.766 32.885 1.00 81.44 110 SER A CA 1
ATOM 786 C C . SER A 1 110 ? -0.504 25.252 33.040 1.00 81.44 110 SER A C 1
ATOM 788 O O . SER A 1 110 ? -0.956 25.904 32.099 1.00 81.44 110 SER A O 1
ATOM 790 N N . LYS A 1 111 ? -0.247 25.793 34.231 1.00 82.62 111 LYS A N 1
ATOM 791 C CA . LYS A 1 111 ? -0.355 27.221 34.519 1.00 82.62 111 LYS A CA 1
ATOM 792 C C . LYS A 1 111 ? 0.974 27.705 35.078 1.00 82.62 111 LYS A C 1
ATOM 794 O O . LYS A 1 111 ? 1.430 27.221 36.111 1.00 82.62 111 LYS A O 1
ATOM 799 N N . SER A 1 112 ? 1.579 28.666 34.392 1.00 79.38 112 SER A N 1
ATOM 800 C CA . SER A 1 112 ? 2.800 29.319 34.853 1.00 79.38 112 SER A CA 1
ATOM 801 C C . SER A 1 112 ? 2.463 30.691 35.421 1.00 79.38 112 SER A C 1
ATOM 803 O O . SER A 1 112 ? 1.714 31.452 34.807 1.00 79.38 112 SER A O 1
ATOM 805 N N . TYR A 1 113 ? 3.001 31.008 36.592 1.00 80.62 113 TYR A N 1
ATOM 806 C CA . TYR A 1 113 ? 2.888 32.330 37.199 1.00 80.62 113 TYR A CA 1
ATOM 807 C C . TYR A 1 113 ? 4.202 32.724 37.873 1.00 80.62 113 TYR A C 1
ATOM 809 O O . TYR A 1 113 ? 4.993 31.880 38.295 1.00 80.62 113 TYR A O 1
ATOM 817 N N . VAL A 1 114 ? 4.448 34.031 37.938 1.00 73.06 114 VAL A N 1
ATOM 818 C CA . VAL A 1 114 ? 5.629 34.586 38.603 1.00 73.06 114 VAL A CA 1
ATOM 819 C C . VAL A 1 114 ? 5.316 34.734 40.087 1.00 73.06 114 VAL A C 1
ATOM 821 O O . VAL A 1 114 ? 4.307 35.335 40.453 1.00 73.06 114 VAL A O 1
ATOM 824 N N . SER A 1 115 ? 6.171 34.171 40.934 1.00 75.75 115 SER A N 1
ATOM 825 C CA . SER A 1 115 ? 6.074 34.267 42.389 1.00 75.75 115 SER A CA 1
ATOM 826 C C . SER A 1 115 ? 7.433 34.690 42.943 1.00 75.75 115 SER A C 1
ATOM 828 O O . SER A 1 115 ? 8.333 33.863 43.097 1.00 75.75 115 SER A O 1
ATOM 830 N N . GLY A 1 116 ? 7.588 35.987 43.224 1.00 80.88 116 GLY A N 1
ATOM 831 C CA . GLY A 1 116 ? 8.886 36.581 43.564 1.00 80.88 116 GLY A CA 1
ATOM 832 C C . GLY A 1 116 ? 9.843 36.549 42.367 1.00 80.88 116 GLY A C 1
ATOM 833 O O . GLY A 1 116 ? 9.436 36.883 41.258 1.00 80.88 116 GLY A O 1
ATOM 834 N N . ASP A 1 117 ? 11.079 36.093 42.580 1.00 84.88 117 ASP A N 1
ATOM 835 C CA . ASP A 1 117 ? 12.107 35.957 41.530 1.00 84.88 117 ASP A CA 1
ATOM 836 C C . ASP A 1 117 ? 11.991 34.656 40.708 1.00 84.88 117 ASP A C 1
ATOM 838 O O . ASP A 1 117 ? 12.821 34.382 39.840 1.00 84.88 117 ASP A O 1
ATOM 842 N N . TYR A 1 118 ? 10.973 33.830 40.968 1.00 61.03 118 TYR A N 1
ATOM 843 C CA . TYR A 1 118 ? 10.809 32.524 40.331 1.00 61.03 118 TYR A CA 1
ATOM 844 C C . TYR A 1 118 ? 9.616 32.502 39.372 1.00 61.03 118 TYR A C 1
ATOM 846 O O . TYR A 1 118 ? 8.526 32.985 39.689 1.00 61.03 118 TYR A O 1
ATOM 854 N N . ILE A 1 119 ? 9.797 31.855 38.218 1.00 72.81 119 ILE A N 1
ATOM 855 C CA . ILE A 1 119 ? 8.687 31.397 37.377 1.00 72.81 119 ILE A CA 1
ATOM 856 C C . ILE A 1 119 ? 8.285 30.008 37.878 1.00 72.81 119 ILE A C 1
ATOM 858 O O . ILE A 1 119 ? 9.016 29.036 37.687 1.00 72.81 119 ILE A O 1
ATOM 862 N N . VAL A 1 120 ? 7.123 29.910 38.520 1.00 74.75 120 VAL A N 1
ATOM 863 C CA . VAL A 1 120 ? 6.555 28.641 38.988 1.00 74.75 120 VAL A CA 1
ATOM 864 C C . VAL A 1 120 ? 5.624 28.106 37.908 1.00 74.75 120 VAL A C 1
ATOM 866 O O . VAL A 1 120 ? 4.770 28.834 37.404 1.00 74.75 120 VAL A O 1
ATOM 869 N N . THR A 1 121 ? 5.789 26.836 37.537 1.00 82.25 121 THR A N 1
ATOM 870 C CA . THR A 1 121 ? 4.889 26.144 36.605 1.00 82.25 121 THR A CA 1
ATOM 871 C C . THR A 1 121 ? 4.188 25.010 37.332 1.00 82.25 121 THR A C 1
ATOM 873 O O . THR A 1 121 ? 4.812 24.015 37.690 1.00 82.25 121 THR A O 1
ATOM 876 N N . GLU A 1 122 ? 2.882 25.151 37.528 1.00 82.50 122 GLU A N 1
ATOM 877 C CA . GLU A 1 122 ? 2.034 24.102 38.082 1.00 82.50 122 GLU A CA 1
ATOM 878 C C . GLU A 1 122 ? 1.429 23.285 36.945 1.00 82.50 122 GLU A C 1
ATOM 880 O O . GLU A 1 122 ? 0.833 23.835 36.019 1.00 82.50 122 GLU A O 1
ATOM 885 N N . THR A 1 123 ? 1.570 21.961 37.012 1.00 84.31 123 THR A N 1
ATOM 886 C CA . THR A 1 123 ? 0.969 21.038 36.042 1.00 84.31 123 THR A CA 1
ATOM 887 C C . THR A 1 123 ? -0.040 20.147 36.749 1.00 84.31 123 THR A C 1
ATOM 889 O O . THR A 1 123 ? 0.313 19.378 37.638 1.00 84.31 123 THR A O 1
ATOM 892 N N . THR A 1 124 ? -1.304 20.251 36.344 1.00 83.12 124 THR A N 1
ATOM 893 C CA . THR A 1 124 ? -2.392 19.383 36.799 1.00 83.12 124 THR A CA 1
ATOM 894 C C . THR A 1 124 ? -2.678 18.338 35.731 1.00 83.12 124 THR A C 1
ATOM 896 O O . THR A 1 124 ? -3.089 18.672 34.618 1.00 83.12 124 THR A O 1
ATOM 899 N N . THR A 1 125 ? -2.497 17.067 36.084 1.00 84.06 125 THR A N 1
ATOM 900 C CA . THR A 1 125 ? -2.805 15.928 35.213 1.00 84.06 125 THR A CA 1
ATOM 901 C C . THR A 1 125 ? -4.064 15.233 35.712 1.00 84.06 125 THR A C 1
ATOM 903 O O . THR A 1 125 ? -4.090 14.691 36.815 1.00 84.06 125 THR A O 1
ATOM 906 N N . THR A 1 126 ? -5.117 15.233 34.899 1.00 83.81 126 THR A N 1
ATOM 907 C CA . THR A 1 126 ? -6.359 14.507 35.178 1.00 83.81 126 THR A CA 1
ATOM 908 C C . THR A 1 126 ? -6.300 13.148 34.498 1.00 83.81 126 THR A C 1
ATOM 910 O O . THR A 1 126 ? -6.047 13.066 33.297 1.00 83.81 126 THR A O 1
ATOM 913 N N . TYR A 1 127 ? -6.562 12.080 35.248 1.00 84.50 127 TYR A N 1
ATOM 914 C CA . TYR A 1 127 ? -6.649 10.718 34.720 1.00 84.50 127 TYR A CA 1
ATOM 915 C C . TYR A 1 127 ? -8.103 10.284 34.554 1.00 84.50 127 TYR A C 1
ATOM 917 O O . TYR A 1 127 ? -9.004 10.818 35.201 1.00 84.50 127 TYR A O 1
ATOM 925 N N . TYR A 1 128 ? -8.324 9.298 33.688 1.00 82.94 128 TYR A N 1
ATOM 926 C CA . TYR A 1 128 ? -9.623 8.649 33.555 1.00 82.94 128 TYR A CA 1
ATOM 927 C C . TYR A 1 128 ? -9.992 7.887 34.827 1.00 82.94 128 TYR A C 1
ATOM 929 O O . TYR A 1 128 ? -9.146 7.224 35.435 1.00 82.94 128 TYR A O 1
ATOM 937 N N . SER A 1 129 ? -11.270 7.945 35.192 1.00 87.62 129 SER A N 1
ATOM 938 C CA . SER A 1 129 ? -11.837 7.072 36.220 1.00 87.62 129 SER A CA 1
ATOM 939 C C . SER A 1 129 ? -11.809 5.605 35.773 1.00 87.62 129 SER A C 1
ATOM 941 O O . SER A 1 129 ? -11.772 5.301 34.578 1.00 87.62 129 SER A O 1
ATOM 943 N N . GLU A 1 130 ? -11.856 4.666 36.722 1.00 87.38 130 GLU A N 1
ATOM 944 C CA . GLU A 1 130 ? -11.881 3.231 36.395 1.00 87.38 130 GLU A CA 1
ATOM 945 C C . GLU A 1 130 ? -13.112 2.830 35.569 1.00 87.38 130 GLU A C 1
ATOM 947 O O . GLU A 1 130 ? -13.024 1.939 34.722 1.00 87.38 130 GLU A O 1
ATOM 952 N N . GLU A 1 131 ? -14.234 3.530 35.749 1.00 87.56 131 GLU A N 1
ATOM 953 C CA . GLU A 1 131 ? -15.440 3.327 34.947 1.00 87.56 131 GLU A CA 1
ATOM 954 C C . GLU A 1 131 ? -15.246 3.799 33.497 1.00 87.56 131 GLU A C 1
ATOM 956 O O . GLU A 1 131 ? -15.562 3.063 32.564 1.00 87.56 131 GLU A O 1
ATOM 961 N N . GLU A 1 132 ? -14.639 4.969 33.275 1.00 83.88 132 GLU A N 1
ATOM 962 C CA . GLU A 1 132 ? -14.296 5.436 31.922 1.00 83.88 132 GLU A CA 1
ATOM 963 C C . GLU A 1 132 ? -13.297 4.491 31.241 1.00 83.88 132 GLU A C 1
ATOM 965 O O . GLU A 1 132 ? -13.477 4.131 30.076 1.00 83.88 132 GLU A O 1
ATOM 970 N N . LYS A 1 133 ? -12.282 4.006 31.970 1.00 84.44 133 LYS A N 1
ATOM 971 C CA . LYS A 1 133 ? -11.345 2.996 31.450 1.00 84.44 133 LYS A CA 1
ATOM 972 C C . LYS A 1 133 ? -12.053 1.685 31.109 1.00 84.44 133 LYS A C 1
ATOM 974 O O . LYS A 1 133 ? -11.728 1.058 30.101 1.00 84.44 133 LYS A O 1
ATOM 979 N N . ARG A 1 134 ? -13.026 1.247 31.920 1.00 85.56 134 ARG A N 1
ATOM 980 C CA . ARG A 1 134 ? -13.852 0.062 31.631 1.00 85.56 134 ARG A CA 1
ATOM 981 C C . ARG A 1 134 ? -14.641 0.250 30.338 1.00 85.56 134 ARG A C 1
ATOM 983 O O . ARG A 1 134 ? -14.559 -0.616 29.470 1.00 85.56 134 ARG A O 1
ATOM 990 N N . GLN A 1 135 ? -15.304 1.391 30.166 1.00 84.81 135 GLN A N 1
ATOM 991 C CA . GLN A 1 135 ? -16.034 1.711 28.936 1.00 84.81 135 GLN A CA 1
ATOM 992 C C . GLN A 1 135 ? -15.111 1.758 27.711 1.00 84.81 135 GLN A C 1
ATOM 994 O O . GLN A 1 135 ? -15.453 1.216 26.662 1.00 84.81 135 GLN A O 1
ATOM 999 N N . MET A 1 136 ? -13.904 2.322 27.836 1.00 78.31 136 MET A N 1
ATOM 1000 C CA . MET A 1 136 ? -12.910 2.296 26.755 1.00 78.31 136 MET A CA 1
ATOM 1001 C C . MET A 1 136 ? -12.491 0.874 26.382 1.00 78.31 136 MET A C 1
ATOM 1003 O O . MET A 1 136 ? -12.417 0.558 25.194 1.00 78.31 136 MET A O 1
ATOM 1007 N N . ARG A 1 137 ? -12.257 -0.003 27.367 1.00 83.31 137 ARG A N 1
ATOM 1008 C CA . ARG A 1 137 ? -11.941 -1.421 27.119 1.00 83.31 137 ARG A CA 1
ATOM 1009 C C . ARG A 1 137 ? -13.092 -2.144 26.419 1.00 83.31 137 ARG A C 1
ATOM 1011 O O . ARG A 1 137 ? -12.848 -2.879 25.466 1.00 83.31 137 ARG A O 1
ATOM 1018 N N . GLU A 1 138 ? -14.334 -1.912 26.839 1.00 85.69 138 GLU A N 1
ATOM 1019 C CA . GLU A 1 138 ? -15.520 -2.500 26.202 1.00 85.69 138 GLU A CA 1
ATOM 1020 C C . GLU A 1 138 ? -15.698 -2.016 24.758 1.00 85.69 138 GLU A C 1
ATOM 1022 O O . GLU A 1 138 ? -15.928 -2.826 23.859 1.00 85.69 138 GLU A O 1
ATOM 1027 N N . ASN A 1 139 ? -15.534 -0.716 24.511 1.00 83.44 139 ASN A N 1
ATOM 1028 C CA . ASN A 1 139 ? -15.605 -0.141 23.167 1.00 83.44 139 ASN A CA 1
ATOM 1029 C C . ASN A 1 139 ? -14.481 -0.667 22.268 1.00 83.44 139 ASN A C 1
ATOM 1031 O O . ASN A 1 139 ? -14.733 -1.030 21.121 1.00 83.44 139 ASN A O 1
ATOM 1035 N N . THR A 1 140 ? -13.265 -0.782 22.806 1.00 83.06 140 THR A N 1
ATOM 1036 C CA . THR A 1 140 ? -12.120 -1.374 22.101 1.00 83.06 140 THR A CA 1
ATOM 1037 C C . THR A 1 140 ? -12.405 -2.834 21.747 1.00 83.06 140 THR A C 1
ATOM 1039 O O . THR A 1 140 ? -12.234 -3.229 20.599 1.00 83.06 140 THR A O 1
ATOM 1042 N N . SER A 1 141 ? -12.915 -3.627 22.693 1.00 82.06 141 SER A N 1
ATOM 1043 C CA . SER A 1 141 ? -13.278 -5.032 22.461 1.00 82.06 141 SER A CA 1
ATOM 1044 C C . SER A 1 141 ? -14.354 -5.180 21.376 1.00 82.06 141 SER A C 1
ATOM 1046 O O . SER A 1 141 ? -14.206 -5.984 20.455 1.00 82.06 141 SER A O 1
ATOM 1048 N N . LYS A 1 142 ? -15.400 -4.341 21.404 1.00 83.50 142 LYS A N 1
ATOM 1049 C CA . LYS A 1 142 ? -16.433 -4.296 20.353 1.00 83.50 142 LYS A CA 1
ATOM 1050 C C . LYS A 1 142 ? -15.860 -3.908 18.988 1.00 83.50 142 LYS A C 1
ATOM 1052 O O . LYS A 1 142 ? -16.251 -4.496 17.977 1.00 83.50 142 LYS A O 1
ATOM 1057 N N . ALA A 1 143 ? -14.935 -2.949 18.944 1.00 79.56 143 ALA A N 1
ATOM 1058 C CA . ALA A 1 143 ? -14.264 -2.545 17.711 1.00 79.56 143 ALA A CA 1
ATOM 1059 C C . ALA A 1 143 ? -13.419 -3.692 17.132 1.00 79.56 143 ALA A C 1
ATOM 1061 O O . ALA A 1 143 ? -13.527 -3.986 15.943 1.00 79.56 143 ALA A O 1
ATOM 1062 N N . VAL A 1 144 ? -12.664 -4.405 17.976 1.00 81.06 144 VAL A N 1
ATOM 1063 C CA . VAL A 1 144 ? -11.922 -5.610 17.573 1.00 81.06 144 VAL A CA 1
ATOM 1064 C C . VAL A 1 144 ? -12.878 -6.681 17.041 1.00 81.06 144 VAL A C 1
ATOM 1066 O O . VAL A 1 144 ? -12.670 -7.192 15.944 1.00 81.06 144 VAL A O 1
ATOM 1069 N N . GLY A 1 145 ? -13.973 -6.973 17.750 1.00 78.25 145 GLY A N 1
ATOM 1070 C CA . GLY A 1 145 ? -14.990 -7.921 17.279 1.00 78.25 145 GLY A CA 1
ATOM 1071 C C . GLY A 1 145 ? -15.578 -7.542 15.913 1.00 78.25 145 GLY A C 1
ATOM 1072 O O . GLY A 1 145 ? -15.738 -8.398 15.045 1.00 78.25 145 GLY A O 1
ATOM 1073 N N . SER A 1 146 ? -15.816 -6.248 15.683 1.00 79.44 146 SER A N 1
ATOM 1074 C CA . SER A 1 146 ? -16.326 -5.731 14.404 1.00 79.44 146 SER A CA 1
ATOM 1075 C C . SER A 1 146 ? -15.322 -5.903 13.260 1.00 79.44 146 SER A C 1
ATOM 1077 O O . SER A 1 146 ? -15.717 -6.213 12.138 1.00 79.44 146 SER A O 1
ATOM 1079 N N . VAL A 1 147 ? -14.022 -5.765 13.539 1.00 82.56 147 VAL A N 1
ATOM 1080 C CA . VAL A 1 147 ? -12.952 -6.051 12.573 1.00 82.56 147 VAL A CA 1
ATOM 1081 C C . VAL A 1 147 ? -12.951 -7.521 12.160 1.00 82.56 147 VAL A C 1
ATOM 1083 O O . VAL A 1 147 ? -12.872 -7.822 10.970 1.00 82.56 147 VAL A O 1
ATOM 1086 N N . PHE A 1 148 ? -13.090 -8.441 13.117 1.00 81.56 148 PHE A N 1
ATOM 1087 C CA . PHE A 1 148 ? -13.136 -9.874 12.815 1.00 81.56 148 PHE A CA 1
ATOM 1088 C C . PHE A 1 148 ? -14.391 -10.286 12.033 1.00 81.56 148 PHE A C 1
ATOM 1090 O O . PHE A 1 148 ? -14.330 -11.232 11.246 1.00 81.56 148 PHE A O 1
ATOM 1097 N N . ALA A 1 149 ? -15.493 -9.552 12.203 1.00 80.50 149 ALA A N 1
ATOM 1098 C CA . ALA A 1 149 ? -16.736 -9.741 11.460 1.00 80.50 149 ALA A CA 1
ATOM 1099 C C . ALA A 1 149 ? -16.746 -9.067 10.073 1.00 80.50 149 ALA A C 1
ATOM 1101 O O . ALA A 1 149 ? -17.684 -9.279 9.301 1.00 80.50 149 ALA A O 1
ATOM 1102 N N . SER A 1 150 ? -15.740 -8.253 9.735 1.00 79.00 150 SER A N 1
ATOM 1103 C CA . SER A 1 150 ? -15.705 -7.565 8.445 1.00 79.00 150 SER A CA 1
ATOM 1104 C C . SER A 1 150 ? -15.533 -8.551 7.289 1.00 79.00 150 SER A C 1
ATOM 1106 O O . SER A 1 150 ? -14.595 -9.349 7.251 1.00 79.00 150 SER A O 1
ATOM 1108 N N . LYS A 1 151 ? -16.433 -8.446 6.304 1.00 77.38 151 LYS A N 1
ATOM 1109 C CA . LYS A 1 151 ? -16.373 -9.230 5.068 1.00 77.38 151 LYS A CA 1
ATOM 1110 C C . LYS A 1 151 ? -15.198 -8.819 4.183 1.00 77.38 151 LYS A C 1
ATOM 1112 O O . LYS A 1 151 ? -14.653 -9.693 3.528 1.00 77.38 151 LYS A O 1
ATOM 1117 N N . TYR A 1 152 ? -14.821 -7.538 4.169 1.00 83.94 152 TYR A N 1
ATOM 1118 C CA . TYR A 1 152 ? -13.736 -7.025 3.329 1.00 83.94 152 TYR A CA 1
ATOM 1119 C C . TYR A 1 152 ? -12.493 -6.851 4.178 1.00 83.94 152 TYR A C 1
ATOM 1121 O O . TYR A 1 152 ? -12.385 -5.906 4.955 1.00 83.94 152 TYR A O 1
ATOM 1129 N N . SER A 1 153 ? -11.550 -7.765 4.030 1.00 86.19 153 SER A N 1
ATOM 1130 C CA . SER A 1 153 ? -10.240 -7.644 4.655 1.00 86.19 153 SER A CA 1
ATOM 1131 C C . SER A 1 153 ? -9.192 -8.126 3.677 1.00 86.19 153 SER A C 1
ATOM 1133 O O . SER A 1 153 ? -9.313 -9.217 3.145 1.00 86.19 153 SER A O 1
ATOM 1135 N N . ASP A 1 154 ? -8.179 -7.326 3.397 1.00 88.75 154 ASP A N 1
ATOM 1136 C CA . ASP A 1 154 ? -7.173 -7.681 2.398 1.00 88.75 154 ASP A CA 1
ATOM 1137 C C . ASP A 1 154 ? -5.791 -7.430 2.958 1.00 88.75 154 ASP A C 1
ATOM 1139 O O . ASP A 1 154 ? -5.564 -6.417 3.618 1.00 88.75 154 ASP A O 1
ATOM 1143 N N . MET A 1 155 ? -4.874 -8.358 2.750 1.00 92.38 155 MET A N 1
ATOM 1144 C CA . MET A 1 155 ? -3.454 -8.117 2.965 1.00 92.38 155 MET A CA 1
ATOM 1145 C C . MET A 1 155 ? -2.801 -8.075 1.599 1.00 92.38 155 MET A C 1
ATOM 1147 O O . MET A 1 155 ? -2.991 -8.995 0.817 1.00 92.38 155 MET A O 1
ATOM 1151 N N . GLU A 1 156 ? -1.979 -7.072 1.328 1.00 93.75 156 GLU A N 1
ATOM 1152 C CA . GLU A 1 156 ? -1.173 -7.014 0.116 1.00 93.75 156 GLU A CA 1
ATOM 1153 C C . GLU A 1 156 ? 0.296 -6.866 0.478 1.00 93.75 156 GLU A C 1
ATOM 1155 O O . GLU A 1 156 ? 0.721 -5.815 0.952 1.00 93.75 156 GLU A O 1
ATOM 1160 N N . LEU A 1 157 ? 1.075 -7.913 0.227 1.00 94.69 157 LEU A N 1
ATOM 1161 C CA . LEU A 1 157 ? 2.522 -7.917 0.361 1.00 94.69 157 LEU A CA 1
ATOM 1162 C C . LEU A 1 157 ? 3.157 -7.881 -1.026 1.00 94.69 157 LEU A C 1
ATOM 1164 O O . LEU A 1 157 ? 3.008 -8.815 -1.807 1.00 94.69 157 LEU A O 1
ATOM 1168 N N . GLN A 1 158 ? 3.922 -6.839 -1.313 1.00 94.62 158 GLN A N 1
ATOM 1169 C CA . GLN A 1 158 ? 4.758 -6.731 -2.501 1.00 94.62 158 GLN A CA 1
ATOM 1170 C C . GLN A 1 158 ? 6.218 -6.893 -2.082 1.00 94.62 158 GLN A C 1
ATOM 1172 O O . GLN A 1 158 ? 6.702 -6.166 -1.215 1.00 94.62 158 GLN A O 1
ATOM 1177 N N . LEU A 1 159 ? 6.917 -7.848 -2.690 1.00 93.19 159 LEU A N 1
ATOM 1178 C CA . LEU A 1 159 ? 8.328 -8.145 -2.461 1.00 93.19 159 LEU A CA 1
ATOM 1179 C C . LEU A 1 159 ? 9.114 -7.887 -3.740 1.00 93.19 159 LEU A C 1
ATOM 1181 O O . LEU A 1 159 ? 8.921 -8.572 -4.744 1.00 93.19 159 LEU A O 1
ATOM 1185 N N . TYR A 1 160 ? 10.044 -6.947 -3.674 1.00 91.62 160 TYR A N 1
ATOM 1186 C CA . TYR A 1 160 ? 10.936 -6.583 -4.765 1.00 91.62 160 TYR A CA 1
ATOM 1187 C C . TYR A 1 160 ? 12.327 -7.147 -4.501 1.00 91.62 160 TYR A C 1
ATOM 1189 O O . TYR A 1 160 ? 12.834 -7.103 -3.378 1.00 91.62 160 TYR A O 1
ATOM 1197 N N . SER A 1 161 ? 12.970 -7.668 -5.536 1.00 84.44 161 SER A N 1
ATOM 1198 C CA . SER A 1 161 ? 14.350 -8.140 -5.459 1.00 84.44 161 SER A CA 1
ATOM 1199 C C . SER A 1 161 ? 15.013 -7.933 -6.810 1.00 84.44 161 SER A C 1
ATOM 1201 O O . SER A 1 161 ? 14.454 -8.329 -7.831 1.00 84.44 161 SER A O 1
ATOM 1203 N N . ARG A 1 162 ? 16.213 -7.341 -6.791 1.00 80.38 162 ARG A N 1
ATOM 1204 C CA . ARG A 1 162 ? 17.016 -7.103 -7.996 1.00 80.38 162 ARG A CA 1
ATOM 1205 C C . ARG A 1 162 ? 17.415 -8.407 -8.680 1.00 80.38 162 ARG A C 1
ATOM 1207 O O . ARG A 1 162 ? 17.348 -8.527 -9.899 1.00 80.38 162 ARG A O 1
ATOM 1214 N N . ASP A 1 163 ? 17.733 -9.407 -7.861 1.00 71.44 163 ASP A N 1
ATOM 1215 C CA . ASP A 1 163 ? 18.202 -10.719 -8.306 1.00 71.44 163 ASP A CA 1
ATOM 1216 C C . ASP A 1 163 ? 17.064 -11.592 -8.849 1.00 71.44 163 ASP A C 1
ATOM 1218 O O . ASP A 1 163 ? 17.274 -12.472 -9.687 1.00 71.44 163 ASP A O 1
ATOM 1222 N N . ARG A 1 164 ? 15.824 -11.360 -8.397 1.00 61.19 164 ARG A N 1
ATOM 1223 C CA . ARG A 1 164 ? 14.670 -12.117 -8.893 1.00 61.19 164 ARG A CA 1
ATOM 1224 C C . ARG A 1 164 ? 14.300 -11.651 -10.293 1.00 61.19 164 ARG A C 1
ATOM 1226 O O . ARG A 1 164 ? 14.063 -10.472 -10.529 1.00 61.19 164 ARG A O 1
ATOM 1233 N N . PHE A 1 165 ? 14.207 -12.613 -11.210 1.00 65.94 165 PHE A N 1
ATOM 1234 C CA . PHE A 1 165 ? 13.892 -12.421 -12.631 1.00 65.94 165 PHE A CA 1
ATOM 1235 C C . PHE A 1 165 ? 14.930 -11.590 -13.423 1.00 65.94 165 PHE A C 1
ATOM 1237 O O . PHE A 1 165 ? 14.635 -11.180 -14.542 1.00 65.94 165 PHE A O 1
ATOM 1244 N N . GLY A 1 166 ? 16.128 -11.353 -12.861 1.00 58.47 166 GLY A N 1
ATOM 1245 C CA . GLY A 1 166 ? 17.330 -10.865 -13.564 1.00 58.47 166 GLY A CA 1
ATOM 1246 C C . GLY A 1 166 ? 17.240 -9.490 -14.239 1.00 58.47 166 GLY A C 1
ATOM 1247 O O . GLY A 1 166 ? 18.038 -9.201 -15.124 1.00 58.47 166 GLY A O 1
ATOM 1248 N N . MET A 1 167 ? 16.246 -8.676 -13.885 1.00 62.62 167 MET A N 1
ATOM 1249 C CA . MET A 1 167 ? 15.880 -7.442 -14.600 1.00 62.62 167 MET A CA 1
ATOM 1250 C C . MET A 1 167 ? 15.362 -6.338 -13.653 1.00 62.62 167 MET A C 1
ATOM 1252 O O . MET A 1 167 ? 14.717 -5.393 -14.098 1.00 62.62 167 MET A O 1
ATOM 1256 N N . GLY A 1 168 ? 15.565 -6.480 -12.337 1.00 64.88 168 GLY A N 1
ATOM 1257 C CA . GLY A 1 168 ? 15.011 -5.569 -11.340 1.00 64.88 168 GLY A CA 1
ATOM 1258 C C . GLY A 1 168 ? 16.041 -4.566 -10.852 1.00 64.88 168 GLY A C 1
ATOM 1259 O O . GLY A 1 168 ? 17.082 -4.955 -10.337 1.00 64.88 168 GLY A O 1
ATOM 1260 N N . ASP A 1 169 ? 15.703 -3.282 -10.899 1.00 86.38 169 ASP A N 1
ATOM 1261 C CA . ASP A 1 169 ? 16.530 -2.230 -10.299 1.00 86.38 169 ASP A CA 1
ATOM 1262 C C . ASP A 1 169 ? 16.195 -2.002 -8.819 1.00 86.38 169 ASP A C 1
ATOM 1264 O O . ASP A 1 169 ? 16.881 -1.283 -8.085 1.00 86.38 169 ASP A O 1
ATOM 1268 N N . THR A 1 170 ? 15.143 -2.666 -8.350 1.00 90.88 170 THR A N 1
ATOM 1269 C CA . THR A 1 170 ? 14.493 -2.414 -7.073 1.00 90.88 170 THR A CA 1
ATOM 1270 C C . THR A 1 170 ? 14.557 -3.624 -6.141 1.00 90.88 170 THR A C 1
ATOM 1272 O O . THR A 1 170 ? 14.324 -4.761 -6.545 1.00 90.88 170 THR A O 1
ATOM 1275 N N . SER A 1 171 ? 14.819 -3.381 -4.858 1.00 92.81 171 SER A N 1
ATOM 1276 C CA . SER A 1 171 ? 14.778 -4.376 -3.782 1.00 92.81 171 SER A CA 1
ATOM 1277 C C . SER A 1 171 ? 14.060 -3.830 -2.557 1.00 92.81 171 SER A C 1
ATOM 1279 O O . SER A 1 171 ? 14.257 -2.672 -2.198 1.00 92.81 171 SER A O 1
ATOM 1281 N N . GLY A 1 172 ? 13.288 -4.663 -1.870 1.00 94.06 172 GLY A N 1
ATOM 1282 C CA . GLY A 1 172 ? 12.606 -4.281 -0.639 1.00 94.06 172 GLY A CA 1
ATOM 1283 C C . GLY A 1 172 ? 11.199 -4.844 -0.571 1.00 94.06 172 GLY A C 1
ATOM 1284 O O . GLY A 1 172 ? 10.882 -5.840 -1.220 1.00 94.06 172 GLY A O 1
ATOM 1285 N N . TYR A 1 173 ? 10.348 -4.211 0.225 1.00 95.56 173 TYR A N 1
ATOM 1286 C CA . TYR A 1 173 ? 8.978 -4.663 0.410 1.00 95.56 173 TYR A CA 1
ATOM 1287 C C . TYR A 1 173 ? 8.022 -3.507 0.682 1.00 95.56 173 TYR A C 1
ATOM 1289 O O . TYR A 1 173 ? 8.409 -2.452 1.188 1.00 95.56 173 TYR A O 1
ATOM 1297 N N . LYS A 1 174 ? 6.749 -3.750 0.392 1.00 95.44 174 LYS A N 1
ATOM 1298 C CA . LYS A 1 174 ? 5.626 -2.908 0.790 1.00 95.44 174 LYS A CA 1
ATOM 1299 C C . LYS A 1 174 ? 4.479 -3.806 1.220 1.00 95.44 174 LYS A C 1
ATOM 1301 O O . LYS A 1 174 ? 4.152 -4.757 0.517 1.00 95.44 174 LYS A O 1
ATOM 1306 N N . LEU A 1 175 ? 3.905 -3.523 2.379 1.00 95.75 175 LEU A N 1
ATOM 1307 C CA . LEU A 1 175 ? 2.858 -4.320 2.994 1.00 95.75 175 LEU A CA 1
ATOM 1308 C C . LEU A 1 175 ? 1.696 -3.417 3.387 1.00 95.75 175 LEU A C 1
ATOM 1310 O O . LEU A 1 175 ? 1.890 -2.455 4.125 1.00 95.75 175 LEU A O 1
ATOM 1314 N N . ASN A 1 176 ? 0.501 -3.759 2.920 1.00 95.00 176 ASN A N 1
ATOM 1315 C CA . ASN A 1 176 ? -0.739 -3.074 3.251 1.00 95.00 176 ASN A CA 1
ATOM 1316 C C . ASN A 1 176 ? -1.723 -4.054 3.886 1.00 95.00 176 ASN A C 1
ATOM 1318 O O . ASN A 1 176 ? -1.959 -5.138 3.356 1.00 95.00 176 ASN A O 1
ATOM 1322 N N . PHE A 1 177 ? -2.339 -3.645 4.988 1.00 92.44 177 PHE A N 1
ATOM 1323 C CA . PHE A 1 177 ? -3.465 -4.325 5.610 1.00 92.44 177 PHE A CA 1
ATOM 1324 C C . PHE A 1 177 ? -4.702 -3.446 5.482 1.00 92.44 177 PHE A C 1
ATOM 1326 O O . PHE A 1 177 ? -4.695 -2.282 5.880 1.00 92.44 177 PHE A O 1
ATOM 1333 N N . TYR A 1 178 ? -5.770 -4.024 4.956 1.00 90.75 178 TYR A N 1
ATOM 1334 C CA . TYR A 1 178 ? -7.045 -3.378 4.713 1.00 90.75 178 TYR A CA 1
ATOM 1335 C C . TYR A 1 178 ? -8.148 -4.076 5.498 1.00 90.75 178 TYR A C 1
ATOM 1337 O O . TYR A 1 178 ? -8.203 -5.306 5.549 1.00 90.75 178 TYR A O 1
ATOM 1345 N N . ILE A 1 179 ? -9.066 -3.277 6.028 1.00 88.25 179 ILE A N 1
ATOM 1346 C CA . ILE A 1 179 ? -10.400 -3.665 6.474 1.00 88.25 179 ILE A CA 1
ATOM 1347 C C . ILE A 1 179 ? -11.397 -2.694 5.872 1.00 88.25 179 ILE A C 1
ATOM 1349 O O . ILE A 1 179 ? -11.145 -1.496 5.756 1.00 88.25 179 ILE A O 1
ATOM 1353 N N . GLY A 1 180 ? -12.548 -3.213 5.491 1.00 86.06 180 GLY A N 1
ATOM 1354 C CA . GLY A 1 180 ? -13.547 -2.435 4.805 1.00 86.06 180 GLY A CA 1
ATOM 1355 C C . GLY A 1 180 ? -14.969 -2.839 5.108 1.00 86.06 180 GLY A C 1
ATOM 1356 O O . GLY A 1 180 ? -15.265 -3.712 5.924 1.00 86.06 180 GLY A O 1
ATOM 1357 N N . SER A 1 181 ? -15.869 -2.170 4.414 1.00 82.62 181 SER A N 1
ATOM 1358 C CA . SER A 1 181 ? -17.294 -2.451 4.398 1.00 82.62 181 SER A CA 1
ATOM 1359 C C . SER A 1 181 ? -17.857 -2.086 3.028 1.00 82.62 181 SER A C 1
ATOM 1361 O O . SER A 1 181 ? -17.221 -1.384 2.237 1.00 82.62 181 SER A O 1
ATOM 1363 N N . GLY A 1 182 ? -19.048 -2.592 2.721 1.00 81.75 182 GLY A N 1
ATOM 1364 C CA . GLY A 1 182 ? -19.725 -2.287 1.467 1.00 81.75 182 GLY A CA 1
ATOM 1365 C C . GLY A 1 182 ? -20.436 -3.479 0.845 1.00 81.75 182 GLY A C 1
ATOM 1366 O O . GLY A 1 182 ? -20.546 -4.554 1.428 1.00 81.75 182 GLY A O 1
ATOM 1367 N N . ASP A 1 183 ? -20.939 -3.279 -0.364 1.00 77.06 183 ASP A N 1
ATOM 1368 C CA . ASP A 1 183 ? -21.600 -4.328 -1.149 1.00 77.06 183 ASP A CA 1
ATOM 1369 C C . ASP A 1 183 ? -21.239 -4.152 -2.629 1.00 77.06 183 ASP A C 1
ATOM 1371 O O . ASP A 1 183 ? -20.217 -4.647 -3.098 1.00 77.06 183 ASP A O 1
ATOM 1375 N N . LYS A 1 184 ? -21.996 -3.331 -3.367 1.00 81.44 184 LYS A N 1
ATOM 1376 C CA . LYS A 1 184 ? -21.668 -2.986 -4.766 1.00 81.44 184 LYS A CA 1
ATOM 1377 C C . LYS A 1 184 ? -20.424 -2.109 -4.901 1.00 81.44 184 LYS A C 1
ATOM 1379 O O . LYS A 1 184 ? -19.734 -2.164 -5.921 1.00 81.44 184 LYS A O 1
ATOM 1384 N N . ILE A 1 185 ? -20.196 -1.266 -3.902 1.00 89.00 185 ILE A N 1
ATOM 1385 C CA . ILE A 1 185 ? -19.004 -0.440 -3.750 1.00 89.00 185 ILE A CA 1
ATOM 1386 C C . ILE A 1 185 ? -18.414 -0.816 -2.398 1.00 89.00 185 ILE A C 1
ATOM 1388 O O . ILE A 1 185 ? -19.124 -0.770 -1.392 1.00 89.00 185 ILE A O 1
ATOM 1392 N N . ALA A 1 186 ? -17.153 -1.223 -2.404 1.00 89.50 186 ALA A N 1
ATOM 1393 C CA . ALA A 1 186 ? -16.380 -1.542 -1.219 1.00 89.50 186 ALA A CA 1
ATOM 1394 C C . ALA A 1 186 ? -15.470 -0.362 -0.875 1.00 89.50 186 ALA A C 1
ATOM 1396 O O . ALA A 1 186 ? -14.788 0.185 -1.747 1.00 89.50 186 ALA A O 1
ATOM 1397 N N . PHE A 1 187 ? -15.461 0.003 0.402 1.00 91.62 187 PHE A N 1
ATOM 1398 C CA . PHE A 1 187 ? -14.560 0.988 0.982 1.00 91.62 187 PHE A CA 1
ATOM 1399 C C . PHE A 1 187 ? -13.646 0.259 1.956 1.00 91.62 187 PHE A C 1
ATOM 1401 O O . PHE A 1 187 ? -14.123 -0.367 2.896 1.00 91.62 187 PHE A O 1
ATOM 1408 N N . GLU A 1 188 ? -12.344 0.326 1.720 1.00 91.50 188 GLU A N 1
ATOM 1409 C CA . GLU A 1 188 ? -11.302 -0.378 2.458 1.00 91.50 188 GLU A CA 1
ATOM 1410 C C . GLU A 1 188 ? -10.290 0.654 2.984 1.00 91.50 188 GLU A C 1
ATOM 1412 O O . GLU A 1 188 ? -9.885 1.571 2.270 1.00 91.50 188 GLU A O 1
ATOM 1417 N N . THR A 1 189 ? -9.864 0.524 4.235 1.00 92.50 189 THR A N 1
ATOM 1418 C CA . THR A 1 189 ? -8.782 1.323 4.820 1.00 92.50 189 THR A CA 1
ATOM 1419 C C . THR A 1 189 ? -7.982 0.491 5.811 1.00 92.50 189 THR A C 1
ATOM 1421 O O . THR A 1 189 ? -8.427 -0.572 6.236 1.00 92.50 189 THR A O 1
ATOM 1424 N N . GLY A 1 190 ? -6.802 0.949 6.206 1.00 90.38 190 GLY A N 1
ATOM 1425 C CA . GLY A 1 190 ? -6.089 0.307 7.297 1.00 90.38 190 GLY A CA 1
ATOM 1426 C C . GLY A 1 190 ? -4.708 0.884 7.502 1.00 90.38 190 GLY A C 1
ATOM 1427 O O . GLY A 1 190 ? -4.553 2.095 7.640 1.00 90.38 190 GLY A O 1
ATOM 1428 N N . PHE A 1 191 ? -3.716 0.007 7.545 1.00 90.88 191 PHE A N 1
ATOM 1429 C CA . PHE A 1 191 ? -2.348 0.357 7.889 1.00 90.88 191 PHE A CA 1
ATOM 1430 C C . PHE A 1 191 ? -1.381 -0.292 6.915 1.00 90.88 191 PHE A C 1
ATOM 1432 O O . PHE A 1 191 ? -1.539 -1.458 6.554 1.00 90.88 191 PHE A O 1
ATOM 1439 N N . GLY A 1 192 ? -0.361 0.453 6.517 1.00 93.06 192 GLY A N 1
ATOM 1440 C CA . GLY A 1 192 ? 0.670 -0.069 5.650 1.00 93.06 192 GLY A CA 1
ATOM 1441 C C . GLY A 1 192 ? 2.031 0.534 5.936 1.00 93.06 192 GLY A C 1
ATOM 1442 O O . GLY A 1 192 ? 2.164 1.620 6.506 1.00 93.06 192 GLY A O 1
ATOM 1443 N N . PHE A 1 193 ? 3.054 -0.220 5.561 1.00 95.12 193 PHE A N 1
ATOM 1444 C CA . PHE A 1 193 ? 4.442 0.171 5.709 1.00 95.12 193 PHE A CA 1
ATOM 1445 C C . PHE A 1 193 ? 5.317 -0.529 4.678 1.00 95.12 193 PHE A C 1
ATOM 1447 O O . PHE A 1 193 ? 4.981 -1.583 4.136 1.00 95.12 193 PHE A O 1
ATOM 1454 N N . GLY A 1 194 ? 6.463 0.063 4.388 1.00 95.06 194 GLY A N 1
ATOM 1455 C CA . GLY A 1 194 ? 7.370 -0.477 3.398 1.00 95.06 194 GLY A CA 1
ATOM 1456 C C . GLY A 1 194 ? 8.647 0.324 3.274 1.00 95.06 194 GLY A C 1
ATOM 1457 O O . GLY A 1 194 ? 8.729 1.498 3.643 1.00 95.06 194 GLY A O 1
ATOM 1458 N N . LYS A 1 195 ? 9.649 -0.336 2.714 1.00 95.00 195 LYS A N 1
ATOM 1459 C CA . LYS A 1 195 ? 10.897 0.282 2.295 1.00 95.00 195 LYS A CA 1
ATOM 1460 C C . LYS A 1 195 ? 11.348 -0.386 1.011 1.00 95.00 195 LYS A C 1
ATOM 1462 O O . LYS A 1 195 ? 11.464 -1.611 0.955 1.00 95.00 195 LYS A O 1
ATOM 1467 N N . VAL A 1 196 ? 11.609 0.428 -0.001 1.00 93.62 196 VAL A N 1
ATOM 1468 C CA . VAL A 1 196 ? 11.951 -0.029 -1.341 1.00 93.62 196 VAL A CA 1
ATOM 1469 C C . VAL A 1 196 ? 13.135 0.785 -1.858 1.00 93.62 196 VAL A C 1
ATOM 1471 O O . VAL A 1 196 ? 13.027 1.990 -2.065 1.00 93.62 196 VAL A O 1
ATOM 1474 N N . ASP A 1 197 ? 14.264 0.116 -2.073 1.00 93.25 197 ASP A N 1
ATOM 1475 C CA . ASP A 1 197 ? 15.513 0.704 -2.550 1.00 93.25 197 ASP A CA 1
ATOM 1476 C C . ASP A 1 197 ? 15.684 0.400 -4.044 1.00 93.25 197 ASP A C 1
ATOM 1478 O O . ASP A 1 197 ? 15.821 -0.760 -4.439 1.00 93.25 197 ASP A O 1
ATOM 1482 N N . SER A 1 198 ? 15.750 1.429 -4.881 1.00 92.56 198 SER A N 1
ATOM 1483 C CA . SER A 1 198 ? 15.931 1.313 -6.331 1.00 92.56 198 SER A CA 1
ATOM 1484 C C . SER A 1 198 ? 17.239 1.947 -6.783 1.00 92.56 198 SER A C 1
ATOM 1486 O O . SER A 1 198 ? 17.601 2.993 -6.260 1.00 92.56 198 SER A O 1
ATOM 1488 N N . ILE A 1 199 ? 17.938 1.344 -7.741 1.00 90.69 199 ILE A N 1
ATOM 1489 C CA . ILE A 1 199 ? 19.108 1.946 -8.398 1.00 90.69 199 ILE A CA 1
ATOM 1490 C C . ILE A 1 199 ? 18.672 2.470 -9.763 1.00 90.69 199 ILE A C 1
ATOM 1492 O O . ILE A 1 199 ? 18.037 1.761 -10.524 1.00 90.69 199 ILE A O 1
ATOM 1496 N N . VAL A 1 200 ? 18.988 3.716 -10.083 1.00 90.00 200 VAL A N 1
ATOM 1497 C CA . VAL A 1 200 ? 18.667 4.333 -11.373 1.00 90.00 200 VAL A CA 1
ATOM 1498 C C . VAL A 1 200 ? 19.913 5.036 -11.877 1.00 90.00 200 VAL A C 1
ATOM 1500 O O . VAL A 1 200 ? 20.633 5.651 -11.092 1.00 90.00 200 VAL A O 1
ATOM 1503 N N . ASP A 1 201 ? 20.176 4.960 -13.176 1.00 86.94 201 ASP A N 1
ATOM 1504 C CA . ASP A 1 201 ? 21.227 5.775 -13.776 1.00 86.94 201 ASP A CA 1
ATOM 1505 C C . ASP A 1 201 ? 20.813 7.254 -13.794 1.00 86.94 201 ASP A C 1
ATOM 1507 O O . ASP A 1 201 ? 19.709 7.607 -14.221 1.00 86.94 201 ASP A O 1
ATOM 1511 N N . ASN A 1 202 ? 21.705 8.121 -13.324 1.00 85.50 202 ASN A N 1
ATOM 1512 C CA . ASN A 1 202 ? 21.547 9.565 -13.340 1.00 85.50 202 ASN A CA 1
ATOM 1513 C C . ASN A 1 202 ? 22.712 10.191 -14.112 1.00 85.50 202 ASN A C 1
ATOM 1515 O O . ASN A 1 202 ? 23.748 10.522 -13.535 1.00 85.50 202 ASN A O 1
ATOM 1519 N N . ALA A 1 203 ? 22.534 10.344 -15.426 1.00 83.56 203 ALA A N 1
ATOM 1520 C CA . ALA A 1 203 ? 23.530 10.931 -16.325 1.00 83.56 203 ALA A CA 1
ATOM 1521 C C . ALA A 1 203 ? 24.917 10.249 -16.253 1.00 83.56 203 ALA A C 1
ATOM 1523 O O . ALA A 1 203 ? 25.946 10.923 -16.305 1.00 83.56 203 ALA A O 1
ATOM 1524 N N . GLY A 1 204 ? 24.948 8.914 -16.147 1.00 81.00 204 GLY A N 1
ATOM 1525 C CA . GLY A 1 204 ? 26.175 8.113 -16.104 1.00 81.00 204 GLY A CA 1
ATOM 1526 C C . GLY A 1 204 ? 26.706 7.814 -14.699 1.00 81.00 204 GLY A C 1
ATOM 1527 O O . GLY A 1 204 ? 27.723 7.131 -14.579 1.00 81.00 204 GLY A O 1
ATOM 1528 N N . ALA A 1 205 ? 26.044 8.299 -13.643 1.00 85.00 205 ALA A N 1
ATOM 1529 C CA . ALA A 1 205 ? 26.346 7.951 -12.258 1.00 85.00 205 ALA A CA 1
ATOM 1530 C C . ALA A 1 205 ? 25.174 7.178 -11.621 1.00 85.00 205 ALA A C 1
ATOM 1532 O O . ALA A 1 205 ? 24.027 7.626 -11.713 1.00 85.00 205 ALA A O 1
ATOM 1533 N N . PRO A 1 206 ? 25.424 6.050 -10.927 1.00 89.12 206 PRO A N 1
ATOM 1534 C CA . PRO A 1 206 ? 24.363 5.311 -10.255 1.00 89.12 206 PRO A CA 1
ATOM 1535 C C . PRO A 1 206 ? 23.806 6.108 -9.067 1.00 89.12 206 PRO A C 1
ATOM 1537 O O . PRO A 1 206 ? 24.543 6.540 -8.175 1.00 89.12 206 PRO A O 1
ATOM 1540 N N . ALA A 1 207 ? 22.483 6.256 -9.034 1.00 90.31 207 ALA A N 1
ATOM 1541 C CA . ALA A 1 207 ? 21.742 6.884 -7.951 1.00 90.31 207 ALA A CA 1
ATOM 1542 C C . ALA A 1 207 ? 20.793 5.878 -7.290 1.00 90.31 207 ALA A C 1
ATOM 1544 O O . ALA A 1 207 ? 20.001 5.208 -7.951 1.00 90.31 207 ALA A O 1
ATOM 1545 N N . LYS A 1 208 ? 20.831 5.791 -5.965 1.00 91.19 208 LYS A N 1
ATOM 1546 C CA . LYS A 1 208 ? 19.906 5.011 -5.154 1.00 91.19 208 LYS A CA 1
ATOM 1547 C C . LYS A 1 208 ? 18.748 5.880 -4.682 1.00 91.19 208 LYS A C 1
ATOM 1549 O O . LYS A 1 208 ? 18.930 6.838 -3.936 1.00 91.19 208 LYS A O 1
ATOM 1554 N N . LEU A 1 209 ? 17.539 5.484 -5.050 1.00 91.50 209 LEU A N 1
ATOM 1555 C CA . LEU A 1 209 ? 16.290 6.021 -4.529 1.00 91.50 209 LEU A CA 1
ATOM 1556 C C . LEU A 1 209 ? 15.740 5.095 -3.452 1.00 91.50 209 LEU A C 1
ATOM 1558 O O . LEU A 1 209 ? 15.469 3.927 -3.711 1.00 91.50 209 LEU A O 1
ATOM 1562 N N . THR A 1 210 ? 15.541 5.618 -2.250 1.00 92.44 210 THR A N 1
ATOM 1563 C CA . THR A 1 210 ? 14.938 4.878 -1.139 1.00 92.44 210 THR A CA 1
ATOM 1564 C C . THR A 1 210 ? 13.523 5.384 -0.898 1.00 92.44 210 THR A C 1
ATOM 1566 O O . THR A 1 210 ? 13.332 6.411 -0.249 1.00 92.44 210 THR A O 1
ATOM 1569 N N . TYR A 1 211 ? 12.523 4.660 -1.391 1.00 92.25 211 TYR A N 1
ATOM 1570 C CA . TYR A 1 211 ? 11.127 4.918 -1.059 1.00 92.25 211 TYR A CA 1
ATOM 1571 C C . TYR A 1 211 ? 10.814 4.371 0.335 1.00 92.25 211 TYR A C 1
ATOM 1573 O O . TYR A 1 211 ? 11.091 3.204 0.635 1.00 92.25 211 TYR A O 1
ATOM 1581 N N . LYS A 1 212 ? 10.223 5.211 1.186 1.00 92.25 212 LYS A N 1
ATOM 1582 C CA . LYS A 1 212 ? 9.744 4.819 2.514 1.00 92.25 212 LYS A CA 1
ATOM 1583 C C . LYS A 1 212 ? 8.252 5.064 2.628 1.00 92.25 212 LYS A C 1
ATOM 1585 O O . LYS A 1 212 ? 7.749 6.130 2.272 1.00 92.25 212 LYS A O 1
ATOM 1590 N N . TYR A 1 213 ? 7.572 4.092 3.214 1.00 92.69 213 TYR A N 1
ATOM 1591 C CA . TYR A 1 213 ? 6.147 4.143 3.452 1.00 92.69 213 TYR A CA 1
ATOM 1592 C C . TYR A 1 213 ? 5.835 3.749 4.885 1.00 92.69 213 TYR A C 1
ATOM 1594 O O . TYR A 1 213 ? 6.295 2.719 5.378 1.00 92.69 213 TYR A O 1
ATOM 1602 N N . LEU A 1 214 ? 5.045 4.581 5.545 1.00 93.69 214 LEU A N 1
ATOM 1603 C CA . LEU A 1 214 ? 4.354 4.255 6.780 1.00 93.69 214 LEU A CA 1
ATOM 1604 C C . LEU A 1 214 ? 3.106 5.124 6.818 1.00 93.69 214 LEU A C 1
ATOM 1606 O O . LEU A 1 214 ? 3.209 6.352 6.811 1.00 93.69 214 LEU A O 1
ATOM 1610 N N . GLY A 1 215 ? 1.930 4.513 6.839 1.00 92.44 215 GLY A N 1
ATOM 1611 C CA . GLY A 1 215 ? 0.708 5.295 6.851 1.00 92.44 215 GLY A CA 1
ATOM 1612 C C . GLY A 1 215 ? -0.557 4.495 6.630 1.00 92.44 215 GLY A C 1
ATOM 1613 O O . GLY A 1 215 ? -0.634 3.308 6.946 1.00 92.44 215 GLY A O 1
ATOM 1614 N N . MET A 1 216 ? -1.563 5.185 6.101 1.00 93.88 216 MET A N 1
ATOM 1615 C CA . MET A 1 216 ? -2.898 4.632 5.908 1.00 93.88 216 MET A CA 1
ATOM 1616 C C . MET A 1 216 ? -3.230 4.509 4.426 1.00 93.88 216 MET A C 1
ATOM 1618 O O . MET A 1 216 ? -3.352 5.529 3.741 1.00 93.88 216 MET A O 1
ATOM 1622 N N . PRO A 1 217 ? -3.410 3.290 3.906 1.00 94.44 217 PRO A N 1
ATOM 1623 C CA . PRO A 1 217 ? -3.985 3.108 2.593 1.00 94.44 217 PRO A CA 1
ATOM 1624 C C . PRO A 1 217 ? -5.516 3.231 2.675 1.00 94.44 217 PRO A C 1
ATOM 1626 O O . PRO A 1 217 ? -6.158 2.750 3.609 1.00 94.44 217 PRO A O 1
ATOM 1629 N N . PHE A 1 218 ? -6.105 3.875 1.675 1.00 94.75 218 PHE A N 1
ATOM 1630 C CA . PHE A 1 218 ? -7.541 3.999 1.443 1.00 94.75 218 PHE A CA 1
ATOM 1631 C C . PHE A 1 218 ? -7.843 3.442 0.069 1.00 94.75 218 PHE A C 1
ATOM 1633 O O . PHE A 1 218 ? -7.119 3.715 -0.883 1.00 94.75 218 PHE A O 1
ATOM 1640 N N . ARG A 1 219 ? -8.916 2.678 -0.059 1.00 94.31 219 ARG A N 1
ATOM 1641 C CA . ARG A 1 219 ? -9.284 2.039 -1.310 1.00 94.31 219 ARG A CA 1
ATOM 1642 C C . ARG A 1 219 ? -10.788 2.054 -1.482 1.00 94.31 219 ARG A C 1
ATOM 1644 O O . ARG A 1 219 ? -11.538 1.680 -0.588 1.00 94.31 219 ARG A O 1
ATOM 1651 N N . ILE A 1 220 ? -11.213 2.473 -2.661 1.00 94.62 220 ILE A N 1
ATOM 1652 C CA . ILE A 1 220 ? -12.597 2.394 -3.107 1.00 94.62 220 ILE A CA 1
ATOM 1653 C C . ILE A 1 220 ? -12.600 1.464 -4.304 1.00 94.62 220 ILE A C 1
ATOM 1655 O O . ILE A 1 220 ? -11.830 1.667 -5.242 1.00 94.62 220 ILE A O 1
ATOM 1659 N N . SER A 1 221 ? -13.441 0.437 -4.288 1.00 93.88 221 SER A N 1
ATOM 1660 C CA . SER A 1 221 ? -13.550 -0.468 -5.427 1.00 93.88 221 SER A CA 1
ATOM 1661 C C . SER A 1 221 ? -14.978 -0.880 -5.731 1.00 93.88 221 SER A C 1
ATOM 1663 O O . SER A 1 221 ? -15.858 -0.837 -4.876 1.00 93.88 221 SER A O 1
ATOM 1665 N N . SER A 1 222 ? -15.222 -1.221 -6.991 1.00 93.75 222 SER A N 1
ATOM 1666 C CA . SER A 1 222 ? -16.515 -1.699 -7.465 1.00 93.75 222 SER A CA 1
ATOM 1667 C C . SER A 1 222 ? -16.331 -2.657 -8.635 1.00 93.75 222 SER A C 1
ATOM 1669 O O . SER A 1 222 ? -15.336 -2.593 -9.360 1.00 93.75 222 SER A O 1
ATOM 1671 N N . VAL A 1 223 ? -17.311 -3.532 -8.860 1.00 90.81 223 VAL A N 1
ATOM 1672 C CA . VAL A 1 223 ? -17.303 -4.465 -9.989 1.00 90.81 223 VAL A CA 1
ATOM 1673 C C . VAL A 1 223 ? -18.195 -3.965 -11.118 1.00 90.81 223 VAL A C 1
ATOM 1675 O O . VAL A 1 223 ? -19.423 -3.938 -11.013 1.00 90.81 223 VAL A O 1
ATOM 1678 N N . TYR A 1 224 ? -17.583 -3.665 -12.259 1.00 84.81 224 TYR A N 1
ATOM 1679 C CA . TYR A 1 224 ? -18.281 -3.291 -13.477 1.00 84.81 224 TYR A CA 1
ATOM 1680 C C . TYR A 1 224 ? -18.787 -4.529 -14.228 1.00 84.81 224 TYR A C 1
ATOM 1682 O O . TYR A 1 224 ? -18.016 -5.404 -14.636 1.00 84.81 224 TYR A O 1
ATOM 1690 N N . LYS A 1 225 ? -20.115 -4.613 -14.402 1.00 80.81 225 LYS A N 1
ATOM 1691 C CA . LYS A 1 225 ? -20.827 -5.678 -15.145 1.00 80.81 225 LYS A CA 1
ATOM 1692 C C . LYS A 1 225 ? -20.423 -7.116 -14.761 1.00 80.81 225 LYS A C 1
ATOM 1694 O O . LYS A 1 225 ? -20.593 -8.048 -15.540 1.00 80.81 225 LYS A O 1
ATOM 1699 N N . GLY A 1 226 ? -19.904 -7.314 -13.547 1.00 80.25 226 GLY A N 1
ATOM 1700 C CA . GLY A 1 226 ? -19.483 -8.618 -13.027 1.00 80.25 226 GLY A CA 1
ATOM 1701 C C . GLY A 1 226 ? -18.190 -9.191 -13.620 1.00 80.25 226 GLY A C 1
ATOM 1702 O O . GLY A 1 226 ? -17.784 -10.263 -13.186 1.00 80.25 226 GLY A O 1
ATOM 1703 N N . ALA A 1 227 ? -17.553 -8.519 -14.581 1.00 86.06 227 ALA A N 1
ATOM 1704 C CA . ALA A 1 227 ? -16.373 -9.036 -15.277 1.00 86.06 227 ALA A CA 1
ATOM 1705 C C . ALA A 1 227 ? -15.073 -8.400 -14.781 1.00 86.06 227 ALA A C 1
ATOM 1707 O O . ALA A 1 227 ? -14.065 -9.083 -14.692 1.00 86.06 227 ALA A O 1
ATOM 1708 N N . VAL A 1 228 ? -15.093 -7.112 -14.434 1.00 90.44 228 VAL A N 1
ATOM 1709 C CA . VAL A 1 228 ? -13.883 -6.362 -14.078 1.00 90.44 228 VAL A CA 1
ATOM 1710 C C . VAL A 1 228 ? -14.125 -5.593 -12.788 1.00 90.44 228 VAL A C 1
ATOM 1712 O O . VAL A 1 228 ? -15.125 -4.888 -12.663 1.00 90.44 228 VAL A O 1
ATOM 1715 N N . ARG A 1 229 ? -13.213 -5.729 -11.830 1.00 92.69 229 ARG A N 1
ATOM 1716 C CA . ARG A 1 229 ? -13.111 -4.869 -10.653 1.00 92.69 229 ARG A CA 1
ATOM 1717 C C . ARG A 1 229 ? -12.317 -3.622 -11.028 1.00 92.69 229 ARG A C 1
ATOM 1719 O O . ARG A 1 229 ? -11.256 -3.727 -11.634 1.00 92.69 229 ARG A O 1
ATOM 1726 N N . ILE A 1 230 ? -12.834 -2.464 -10.647 1.00 95.06 230 ILE A N 1
ATOM 1727 C CA . ILE A 1 230 ? -12.155 -1.174 -10.737 1.00 95.06 230 ILE A CA 1
ATOM 1728 C C . ILE A 1 230 ? -11.833 -0.748 -9.310 1.00 95.06 230 ILE A C 1
ATOM 1730 O O . ILE A 1 230 ? -12.724 -0.772 -8.460 1.00 95.06 230 ILE A O 1
ATOM 1734 N N . GLY A 1 231 ? -10.584 -0.385 -9.041 1.00 94.75 231 GLY A N 1
ATOM 1735 C CA . GLY A 1 231 ? -10.136 0.080 -7.734 1.00 94.75 231 GLY A CA 1
ATOM 1736 C C . GLY A 1 231 ? -9.374 1.394 -7.836 1.00 94.75 231 GLY A C 1
ATOM 1737 O O . GLY A 1 231 ? -8.528 1.567 -8.705 1.00 94.75 231 GLY A O 1
ATOM 1738 N N . LEU A 1 232 ? -9.676 2.329 -6.942 1.00 96.25 232 LEU A N 1
ATOM 1739 C CA . LEU A 1 232 ? -8.870 3.517 -6.691 1.00 96.25 232 LEU A CA 1
ATOM 1740 C C . LEU A 1 232 ? -8.279 3.377 -5.294 1.00 96.25 232 LEU A C 1
ATOM 1742 O O . LEU A 1 232 ? -9.026 3.293 -4.321 1.00 96.25 232 LEU A O 1
ATOM 1746 N N . THR A 1 233 ? -6.955 3.357 -5.199 1.00 95.69 233 THR A N 1
ATOM 1747 C CA . THR A 1 233 ? -6.220 3.343 -3.934 1.00 95.69 233 THR A CA 1
ATOM 1748 C C . THR A 1 233 ? -5.485 4.669 -3.765 1.00 95.69 233 THR A C 1
ATOM 1750 O O . THR A 1 233 ? -4.847 5.141 -4.700 1.00 95.69 233 THR A O 1
ATOM 1753 N N . TYR A 1 234 ? -5.561 5.267 -2.583 1.00 95.25 234 TYR A N 1
ATOM 1754 C CA . TYR A 1 234 ? -4.791 6.435 -2.169 1.00 95.25 234 TYR A CA 1
ATOM 1755 C C . TYR A 1 234 ? -4.078 6.110 -0.865 1.00 95.25 234 TYR A C 1
ATOM 1757 O O . TYR A 1 234 ? -4.699 5.606 0.066 1.00 95.25 234 TYR A O 1
ATOM 1765 N N . GLU A 1 235 ? -2.789 6.400 -0.776 1.00 94.19 235 GLU A N 1
ATOM 1766 C CA . GLU A 1 235 ? -1.995 6.065 0.395 1.00 94.19 235 GLU A CA 1
ATOM 1767 C C . GLU A 1 235 ? -1.505 7.317 1.101 1.00 94.19 235 GLU A C 1
ATOM 1769 O O . GLU A 1 235 ? -0.626 8.045 0.638 1.00 94.19 235 GLU A O 1
ATOM 1774 N N . TRP A 1 236 ? -2.052 7.546 2.288 1.00 92.81 236 TRP A N 1
ATOM 1775 C CA . TRP A 1 236 ? -1.634 8.640 3.137 1.00 92.81 236 TRP A CA 1
ATOM 1776 C C . TRP A 1 236 ? -0.377 8.256 3.918 1.00 92.81 236 TRP A C 1
ATOM 1778 O O . TRP A 1 236 ? -0.445 7.729 5.024 1.00 92.81 236 TRP A O 1
ATOM 1788 N N . ASN A 1 237 ? 0.783 8.515 3.320 1.00 91.69 237 ASN A N 1
ATOM 1789 C CA . ASN A 1 237 ? 2.095 8.296 3.932 1.00 91.69 237 ASN A CA 1
ATOM 1790 C C . ASN A 1 237 ? 2.453 9.381 4.962 1.00 91.69 237 ASN A C 1
ATOM 1792 O O . ASN A 1 237 ? 2.728 10.522 4.591 1.00 91.69 237 ASN A O 1
ATOM 1796 N N . TRP A 1 238 ? 2.505 9.035 6.244 1.00 87.94 238 TRP A N 1
ATOM 1797 C CA . TRP A 1 238 ? 2.819 9.977 7.321 1.00 87.94 238 TRP A CA 1
ATOM 1798 C C . TRP A 1 238 ? 4.273 10.442 7.318 1.00 87.94 238 TRP A C 1
ATOM 1800 O O . TRP A 1 238 ? 4.556 11.549 7.771 1.00 87.94 238 TRP A O 1
ATOM 1810 N N . LEU A 1 239 ? 5.191 9.648 6.754 1.00 85.62 239 LEU A N 1
ATOM 1811 C CA . LEU A 1 239 ? 6.608 10.020 6.678 1.00 85.62 239 LEU A CA 1
ATOM 1812 C C . LEU A 1 239 ? 6.841 11.265 5.821 1.00 85.62 239 LEU A C 1
ATOM 1814 O O . LEU A 1 239 ? 7.852 11.931 6.003 1.00 85.62 239 LEU A O 1
ATOM 1818 N N . LYS A 1 240 ? 5.898 11.625 4.941 1.00 80.25 240 LYS A N 1
ATOM 1819 C CA . LYS A 1 240 ? 6.002 12.836 4.121 1.00 80.25 240 LYS A CA 1
ATOM 1820 C C . LYS A 1 240 ? 6.188 14.105 4.965 1.00 80.25 240 LYS A C 1
ATOM 1822 O O . LYS A 1 240 ? 6.943 14.979 4.567 1.00 80.25 240 LYS A O 1
ATOM 1827 N N . TYR A 1 241 ? 5.551 14.187 6.134 1.00 78.81 241 TYR A N 1
ATOM 1828 C CA . T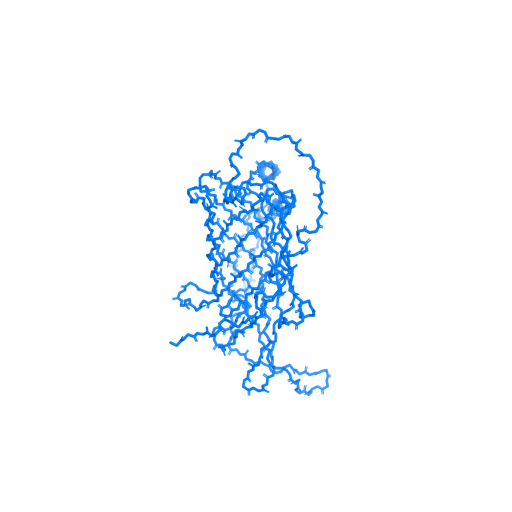YR A 1 241 ? 5.604 15.379 6.994 1.00 78.81 241 TYR A CA 1
ATOM 1829 C C . TYR A 1 241 ? 6.863 15.462 7.867 1.00 78.81 241 TYR A C 1
ATOM 1831 O O . TYR A 1 241 ? 7.120 16.494 8.472 1.00 78.81 241 TYR A O 1
ATOM 1839 N N . GLY A 1 242 ? 7.636 14.376 7.974 1.00 66.81 242 GLY A N 1
ATOM 1840 C CA . GLY A 1 242 ? 8.872 14.337 8.766 1.00 66.81 242 GLY A CA 1
ATOM 1841 C C . GLY A 1 242 ? 10.152 14.393 7.929 1.00 66.81 242 GLY A C 1
ATOM 1842 O O . GLY A 1 242 ? 11.239 14.301 8.489 1.00 66.81 242 GLY A O 1
ATOM 1843 N N . VAL A 1 243 ? 10.028 14.462 6.600 1.00 65.44 243 VAL A N 1
ATOM 1844 C CA . VAL A 1 243 ? 11.124 14.266 5.630 1.00 65.44 243 VAL A CA 1
ATOM 1845 C C . VAL A 1 243 ? 11.100 15.377 4.562 1.00 65.44 243 VAL A C 1
ATOM 1847 O O . VAL A 1 243 ? 11.523 15.189 3.422 1.00 65.44 243 VAL A O 1
ATOM 1850 N N . GLU A 1 244 ? 10.576 16.554 4.914 1.00 55.00 244 GLU A N 1
ATOM 1851 C CA . GLU A 1 244 ? 10.542 17.713 4.019 1.00 55.00 244 GLU A CA 1
ATOM 1852 C C . GLU A 1 244 ? 11.985 18.048 3.570 1.00 55.00 244 GLU A C 1
ATOM 1854 O O . GLU A 1 244 ? 12.883 18.136 4.397 1.00 55.00 244 GLU A O 1
ATOM 1859 N N . ASP A 1 245 ? 12.204 18.142 2.252 1.00 59.00 245 ASP A N 1
ATOM 1860 C CA . ASP A 1 245 ? 13.472 18.351 1.509 1.00 59.00 245 ASP A CA 1
ATOM 1861 C C . ASP A 1 245 ? 14.270 17.141 0.990 1.00 59.00 245 ASP A C 1
ATOM 1863 O O . ASP A 1 245 ? 15.058 17.322 0.055 1.00 59.00 245 ASP A O 1
ATOM 1867 N N . VAL A 1 246 ? 14.046 15.903 1.446 1.00 60.72 246 VAL A N 1
ATOM 1868 C CA . VAL A 1 246 ? 14.919 14.786 1.003 1.00 60.72 246 VAL A CA 1
ATOM 1869 C C . VAL A 1 246 ? 14.672 14.365 -0.454 1.00 60.72 246 VAL A C 1
ATOM 1871 O O . VAL A 1 246 ? 15.598 13.963 -1.155 1.00 60.72 246 VAL A O 1
ATOM 1874 N N . ASP A 1 247 ? 13.463 14.584 -0.973 1.00 63.50 247 ASP A N 1
ATOM 1875 C CA . ASP A 1 247 ? 13.125 14.327 -2.379 1.00 63.50 247 ASP A CA 1
ATOM 1876 C C . ASP A 1 247 ? 13.787 15.324 -3.355 1.00 63.50 247 ASP A C 1
ATOM 1878 O O . ASP A 1 247 ? 13.684 15.149 -4.573 1.00 63.50 247 ASP A O 1
ATOM 1882 N N . ARG A 1 248 ? 14.397 16.411 -2.855 1.00 66.75 248 ARG A N 1
ATOM 1883 C CA . ARG A 1 248 ? 14.988 17.492 -3.668 1.00 66.75 248 ARG A CA 1
ATOM 1884 C C . ARG A 1 248 ? 16.510 17.464 -3.722 1.00 66.75 248 ARG A C 1
ATOM 1886 O O . ARG A 1 248 ? 17.080 18.184 -4.538 1.00 66.75 248 ARG A O 1
ATOM 1893 N N . GLN A 1 249 ? 17.160 16.665 -2.882 1.00 74.75 249 GLN A N 1
ATOM 1894 C CA . GLN A 1 249 ? 18.612 16.660 -2.757 1.00 74.75 249 GLN A CA 1
ATOM 1895 C C . GLN A 1 249 ? 19.160 15.253 -3.006 1.00 74.75 249 GLN A C 1
ATOM 1897 O O . GLN A 1 249 ? 18.712 14.276 -2.412 1.00 74.75 249 GLN A O 1
ATOM 1902 N N . LEU A 1 250 ? 20.135 15.158 -3.910 1.00 81.38 250 LEU A N 1
ATOM 1903 C CA . LEU A 1 250 ? 20.996 13.986 -4.027 1.00 81.38 250 LEU A CA 1
ATOM 1904 C C . LEU A 1 250 ? 22.205 14.222 -3.131 1.00 81.38 250 LEU A C 1
ATOM 1906 O O . LEU A 1 250 ? 22.899 15.227 -3.283 1.00 81.38 250 LEU A O 1
ATOM 1910 N N . HIS A 1 251 ? 22.472 13.289 -2.227 1.00 83.56 251 HIS A N 1
ATOM 1911 C CA . HIS A 1 251 ? 23.666 13.325 -1.394 1.00 83.56 251 HIS A CA 1
ATOM 1912 C C . HIS A 1 251 ? 24.588 12.177 -1.761 1.00 83.56 251 HIS A C 1
ATOM 1914 O O . HIS A 1 251 ? 24.143 11.072 -2.055 1.00 83.56 251 HIS A O 1
ATOM 1920 N N . MET A 1 252 ? 25.889 12.435 -1.726 1.00 83.94 252 MET A N 1
ATOM 1921 C CA . MET A 1 252 ? 26.890 11.385 -1.836 1.00 83.94 252 MET A CA 1
ATOM 1922 C C . MET A 1 252 ? 27.219 10.929 -0.407 1.00 83.94 252 MET A C 1
ATOM 1924 O O . MET A 1 252 ? 27.707 11.750 0.374 1.00 83.94 252 MET A O 1
ATOM 1928 N N . PRO A 1 253 ? 26.889 9.685 -0.016 1.00 81.19 253 PRO A N 1
ATOM 1929 C CA . PRO A 1 253 ? 27.172 9.191 1.321 1.00 81.19 253 PRO A CA 1
ATOM 1930 C C . PRO A 1 253 ? 28.684 9.172 1.524 1.00 81.19 253 PRO A C 1
ATOM 1932 O O . PRO A 1 253 ? 29.424 8.871 0.596 1.00 81.19 253 PRO A O 1
ATOM 1935 N N . ILE A 1 254 ? 29.144 9.503 2.723 1.00 83.25 254 ILE A N 1
ATOM 1936 C CA . ILE A 1 254 ? 30.563 9.456 3.076 1.00 83.25 254 ILE A CA 1
ATOM 1937 C C . ILE A 1 254 ? 30.820 8.114 3.770 1.00 83.25 254 ILE A C 1
ATOM 1939 O O . ILE A 1 254 ? 30.022 7.694 4.610 1.00 83.25 254 ILE A O 1
ATOM 1943 N N . ASP A 1 255 ? 31.889 7.415 3.396 1.00 78.81 255 ASP A N 1
ATOM 1944 C CA . ASP A 1 255 ? 32.277 6.164 4.045 1.00 78.81 255 ASP A CA 1
ATOM 1945 C C . ASP A 1 255 ? 32.795 6.399 5.481 1.00 78.81 255 ASP A C 1
ATOM 1947 O O . ASP A 1 255 ? 32.991 7.528 5.937 1.00 78.81 255 ASP A O 1
ATOM 1951 N N . SER A 1 256 ? 33.044 5.318 6.227 1.00 77.06 256 SER A N 1
ATOM 1952 C CA . SER A 1 256 ? 33.571 5.397 7.600 1.00 77.06 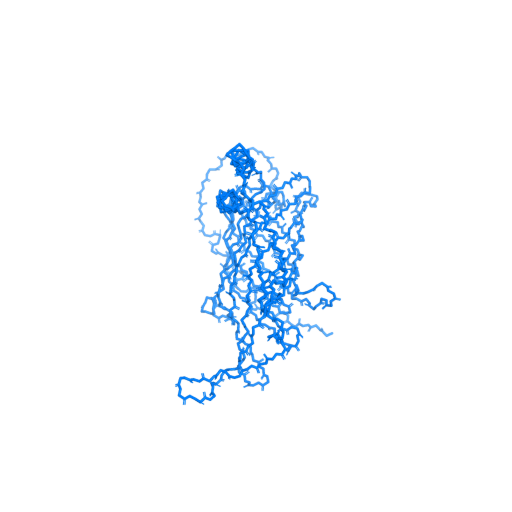256 SER A CA 1
ATOM 1953 C C . SER A 1 256 ? 34.975 6.017 7.704 1.00 77.06 256 SER A C 1
ATOM 1955 O O . SER A 1 256 ? 35.483 6.186 8.809 1.00 77.06 256 SER A O 1
ATOM 1957 N N . GLN A 1 257 ? 35.621 6.303 6.574 1.00 82.25 257 GLN A N 1
ATOM 1958 C CA . GLN A 1 257 ? 36.966 6.863 6.454 1.00 82.25 257 GLN A CA 1
ATOM 1959 C C . GLN A 1 257 ? 36.937 8.321 5.962 1.00 82.25 257 GLN A C 1
ATOM 1961 O O . GLN A 1 257 ? 37.993 8.932 5.822 1.00 82.25 257 GLN A O 1
ATOM 1966 N N . GLY A 1 258 ? 35.751 8.904 5.748 1.00 77.12 258 GLY A N 1
ATOM 1967 C CA . GLY A 1 258 ? 35.602 10.286 5.298 1.00 77.12 258 GLY A CA 1
ATOM 1968 C C . GLY A 1 258 ? 35.636 10.466 3.777 1.00 77.12 258 GLY A C 1
ATOM 1969 O O . GLY A 1 258 ? 35.577 11.607 3.315 1.00 77.12 258 GLY A O 1
ATOM 1970 N N . ASN A 1 259 ? 35.701 9.388 2.988 1.00 83.00 259 ASN A N 1
ATOM 1971 C CA . ASN A 1 259 ? 35.724 9.482 1.530 1.00 83.00 259 ASN A CA 1
ATOM 1972 C C . ASN A 1 259 ? 34.305 9.510 0.953 1.00 83.00 259 ASN A C 1
ATOM 1974 O O . ASN A 1 259 ? 33.421 8.801 1.441 1.00 83.00 259 ASN A O 1
ATOM 1978 N N . PRO A 1 260 ? 34.066 10.273 -0.124 1.00 77.38 260 PRO A N 1
ATOM 1979 C CA . PRO A 1 260 ? 32.792 10.223 -0.816 1.00 77.38 260 PRO A CA 1
ATOM 1980 C C . PRO A 1 260 ? 32.538 8.843 -1.435 1.00 77.38 260 PRO A C 1
ATOM 1982 O O . PRO A 1 260 ? 33.391 8.283 -2.124 1.00 77.38 260 PRO A O 1
ATOM 1985 N N . GLY A 1 261 ? 31.344 8.310 -1.211 1.00 75.38 261 GLY A N 1
ATOM 1986 C CA . GLY A 1 261 ? 30.873 7.057 -1.780 1.00 75.38 261 GLY A CA 1
ATOM 1987 C C . GLY A 1 261 ? 30.644 7.159 -3.286 1.00 75.38 261 GLY A C 1
ATOM 1988 O O . GLY A 1 261 ? 30.396 8.227 -3.834 1.00 75.38 261 GLY A O 1
ATOM 1989 N N . THR A 1 262 ? 30.694 6.022 -3.974 1.00 81.12 262 THR A N 1
ATOM 1990 C CA . THR A 1 262 ? 30.559 5.942 -5.440 1.00 81.12 262 THR A CA 1
ATOM 1991 C C . THR A 1 262 ? 29.118 6.051 -5.949 1.00 81.12 262 THR A C 1
ATOM 1993 O O . THR A 1 262 ? 28.894 6.043 -7.157 1.00 81.12 262 THR A O 1
ATOM 1996 N N . MET A 1 263 ? 28.134 6.126 -5.052 1.00 84.00 263 MET A N 1
ATOM 1997 C CA . MET A 1 263 ? 26.709 6.071 -5.377 1.00 84.00 263 MET A CA 1
ATOM 1998 C C . MET A 1 263 ? 25.984 7.253 -4.745 1.00 84.00 263 MET A C 1
ATOM 2000 O O . MET A 1 263 ? 26.098 7.468 -3.545 1.00 84.00 263 MET A O 1
ATOM 2004 N N . MET A 1 264 ? 25.210 7.995 -5.533 1.00 88.31 264 MET A N 1
ATOM 2005 C CA . MET A 1 264 ? 24.369 9.074 -5.006 1.00 88.31 264 MET A CA 1
ATOM 2006 C C . MET A 1 264 ? 23.134 8.480 -4.327 1.00 88.31 264 MET A C 1
ATOM 2008 O O . MET A 1 264 ? 22.606 7.482 -4.802 1.00 88.31 264 MET A O 1
ATOM 2012 N N . GLU A 1 265 ? 22.630 9.079 -3.254 1.00 88.00 265 GLU A N 1
ATOM 2013 C CA . GLU A 1 265 ? 21.422 8.627 -2.564 1.00 88.00 265 GLU A CA 1
ATOM 2014 C C . GLU A 1 265 ? 20.395 9.756 -2.426 1.00 88.00 265 GLU A C 1
ATOM 2016 O O . GLU A 1 265 ? 20.737 10.907 -2.151 1.00 88.00 265 GLU A O 1
ATOM 2021 N N . ALA A 1 266 ? 19.120 9.405 -2.581 1.00 87.38 266 ALA A N 1
ATOM 2022 C CA . ALA A 1 266 ? 17.983 10.227 -2.186 1.00 87.38 266 ALA A CA 1
ATOM 2023 C C . ALA A 1 266 ? 16.906 9.350 -1.536 1.00 87.38 266 ALA A C 1
ATOM 2025 O O . ALA A 1 266 ? 16.756 8.165 -1.855 1.00 87.38 266 ALA A O 1
ATOM 2026 N N . GLN A 1 267 ? 16.141 9.932 -0.618 1.00 87.44 267 GLN A N 1
ATOM 2027 C CA . GLN A 1 267 ? 14.948 9.297 -0.057 1.00 87.44 267 GLN A CA 1
ATOM 2028 C C . GLN A 1 267 ? 13.711 9.923 -0.684 1.00 87.44 267 GLN A C 1
ATOM 2030 O O . GLN A 1 267 ? 13.740 11.083 -1.080 1.00 87.44 267 GLN A O 1
ATOM 2035 N N . VAL A 1 268 ? 12.658 9.121 -0.795 1.00 86.50 268 VAL A N 1
ATOM 2036 C CA . VAL A 1 268 ? 11.389 9.527 -1.386 1.00 86.50 268 VAL A CA 1
ATOM 2037 C C . VAL A 1 268 ? 10.253 9.177 -0.434 1.00 86.50 268 VAL A C 1
ATOM 2039 O O . VAL A 1 268 ? 10.099 8.013 -0.046 1.00 86.50 268 VAL A O 1
ATOM 2042 N N . ALA A 1 269 ? 9.435 10.171 -0.088 1.00 84.88 269 ALA A N 1
ATOM 2043 C CA . ALA A 1 269 ? 8.197 9.984 0.665 1.00 84.88 269 ALA A CA 1
ATOM 2044 C C . ALA A 1 269 ? 7.058 10.797 0.034 1.00 84.88 269 ALA A C 1
ATOM 2046 O O . ALA A 1 269 ? 7.060 12.024 0.020 1.00 84.88 269 ALA A O 1
ATOM 2047 N N . SER A 1 270 ? 6.039 10.108 -0.476 1.00 85.56 270 SER A N 1
ATOM 2048 C CA . SER A 1 270 ? 4.909 10.740 -1.165 1.00 85.56 270 SER A CA 1
ATOM 2049 C C . SER A 1 270 ? 3.574 10.130 -0.740 1.00 85.56 270 SER A C 1
ATOM 2051 O O . SER A 1 270 ? 3.563 9.150 0.006 1.00 85.56 270 SER A O 1
ATOM 2053 N N . HIS A 1 271 ? 2.457 10.724 -1.173 1.00 90.88 271 HIS A N 1
ATOM 2054 C CA . HIS A 1 271 ? 1.117 10.166 -0.970 1.00 90.88 271 HIS A CA 1
ATOM 2055 C C . HIS A 1 271 ? 0.635 9.532 -2.279 1.00 90.88 271 HIS A C 1
ATOM 2057 O O . HIS A 1 271 ? -0.101 10.186 -3.035 1.00 90.88 271 HIS A O 1
ATOM 2063 N N . PRO A 1 272 ? 1.104 8.316 -2.611 1.00 92.25 272 PRO A N 1
ATOM 2064 C CA . PRO A 1 272 ? 0.838 7.763 -3.915 1.00 92.25 272 PRO A CA 1
ATOM 2065 C C . PRO A 1 272 ? -0.635 7.413 -4.071 1.00 92.25 272 PRO A C 1
ATOM 2067 O O . PRO A 1 272 ? -1.365 7.152 -3.112 1.00 92.25 272 PRO A O 1
ATOM 2070 N N . TRP A 1 273 ? -1.071 7.389 -5.321 1.00 94.31 273 TRP A N 1
ATOM 2071 C CA . TRP A 1 273 ? -2.367 6.852 -5.691 1.00 94.31 273 TRP A CA 1
ATOM 2072 C C . TRP A 1 273 ? -2.217 5.851 -6.829 1.00 94.31 273 TRP A C 1
ATOM 2074 O O . TRP A 1 273 ? -1.272 5.908 -7.620 1.00 94.31 273 TRP A O 1
ATOM 2084 N N . HIS A 1 274 ? -3.164 4.923 -6.898 1.00 95.06 274 HIS A N 1
ATOM 2085 C CA . HIS A 1 274 ? -3.222 3.845 -7.871 1.00 95.06 274 HIS A CA 1
ATOM 2086 C C . HIS A 1 274 ? -4.647 3.738 -8.401 1.00 95.06 274 HIS A C 1
ATOM 2088 O O . HIS A 1 274 ? -5.591 3.681 -7.618 1.00 95.06 274 HIS A O 1
ATOM 2094 N N . LEU A 1 275 ? -4.804 3.669 -9.718 1.00 95.81 275 LEU A N 1
ATOM 2095 C CA . LEU A 1 275 ? -6.063 3.295 -10.354 1.00 95.81 275 LEU A CA 1
ATOM 2096 C C . LEU A 1 275 ? -5.852 1.961 -11.064 1.00 95.81 275 LEU A C 1
ATOM 2098 O O . LEU A 1 275 ? -4.975 1.854 -11.921 1.00 95.81 275 LEU A O 1
ATOM 2102 N N . ASP A 1 276 ? -6.642 0.962 -10.688 1.00 94.94 276 ASP A N 1
ATOM 2103 C CA . ASP A 1 276 ? -6.479 -0.429 -11.090 1.00 94.94 276 ASP A CA 1
ATOM 2104 C C . ASP A 1 276 ? -7.728 -1.010 -11.738 1.00 94.94 276 ASP A C 1
ATOM 2106 O O . ASP A 1 276 ? -8.861 -0.712 -11.354 1.00 94.94 276 ASP A O 1
ATOM 2110 N N . LEU A 1 277 ? -7.492 -1.867 -12.725 1.00 95.62 277 LEU A N 1
ATOM 2111 C CA . LEU A 1 277 ? -8.471 -2.784 -13.278 1.00 95.62 277 LEU A CA 1
ATOM 2112 C C . LEU A 1 277 ? -7.993 -4.198 -12.992 1.00 95.62 277 LEU A C 1
ATOM 2114 O O . LEU A 1 277 ? -6.833 -4.528 -13.241 1.00 95.62 277 LEU A O 1
ATOM 2118 N N . SER A 1 278 ? -8.883 -5.047 -12.493 1.00 93.62 278 SER A N 1
ATOM 2119 C CA . SER A 1 278 ? -8.546 -6.427 -12.169 1.00 93.62 278 SER A CA 1
ATOM 2120 C C . SER A 1 278 ? -9.679 -7.409 -12.447 1.00 93.62 278 SER A C 1
ATOM 2122 O O . SER A 1 278 ? -10.861 -7.078 -12.381 1.00 93.62 278 SER A O 1
ATOM 2124 N N . THR A 1 279 ? -9.321 -8.642 -12.784 1.00 92.56 279 THR A N 1
ATOM 2125 C CA . THR A 1 279 ? -10.258 -9.738 -13.062 1.00 92.56 279 THR A CA 1
ATOM 2126 C C . THR A 1 279 ? -9.629 -11.072 -12.681 1.00 92.56 279 THR A C 1
ATOM 2128 O O . THR A 1 279 ? -8.405 -11.197 -12.643 1.00 92.56 279 THR A O 1
ATOM 2131 N N . VAL A 1 280 ? -10.464 -12.082 -12.440 1.00 90.56 280 VAL A N 1
ATOM 2132 C CA . VAL A 1 280 ? -10.034 -13.483 -12.417 1.00 90.56 280 VAL A CA 1
ATOM 2133 C C . VAL A 1 280 ? -10.425 -14.152 -13.728 1.00 90.56 280 VAL A C 1
ATOM 2135 O O . VAL A 1 280 ? -11.547 -13.985 -14.194 1.00 90.56 280 VAL A O 1
ATOM 2138 N N . VAL A 1 281 ? -9.503 -14.897 -14.322 1.00 89.19 281 VAL A N 1
ATOM 2139 C CA . VAL A 1 281 ? -9.667 -15.679 -15.542 1.00 89.19 281 VAL A CA 1
ATOM 2140 C C . VAL A 1 281 ? -9.557 -17.156 -15.195 1.00 89.19 281 VAL A C 1
ATOM 2142 O O . VAL A 1 281 ? -8.772 -17.544 -14.331 1.00 89.19 281 VAL A O 1
ATOM 2145 N N . PHE A 1 282 ? -10.378 -17.997 -15.824 1.00 86.62 282 PHE A N 1
ATOM 2146 C CA . PHE A 1 282 ? -10.390 -19.446 -15.563 1.00 86.62 282 PHE A CA 1
ATOM 2147 C C . PHE A 1 282 ? -10.550 -19.798 -14.069 1.00 86.62 282 PHE A C 1
ATOM 2149 O O . PHE A 1 282 ? -9.991 -20.781 -13.593 1.00 86.62 282 PHE A O 1
ATOM 2156 N N . LYS A 1 283 ? -11.285 -18.968 -13.313 1.00 82.88 283 LYS A N 1
ATOM 2157 C CA . LYS A 1 283 ? -11.513 -19.072 -11.856 1.00 82.88 283 LYS A CA 1
ATOM 2158 C C . LYS A 1 283 ? -10.267 -18.986 -10.955 1.00 82.88 283 LYS A C 1
ATOM 2160 O O . LYS A 1 283 ? -10.441 -18.938 -9.745 1.00 82.88 283 LYS A O 1
ATOM 2165 N N . ARG A 1 284 ? -9.045 -18.955 -11.500 1.00 86.62 284 ARG A N 1
ATOM 2166 C CA . ARG A 1 284 ? -7.800 -18.974 -10.707 1.00 86.62 284 ARG A CA 1
ATOM 2167 C C . ARG A 1 284 ? -6.774 -17.935 -11.132 1.00 86.62 284 ARG A C 1
ATOM 2169 O O . ARG A 1 284 ? -6.065 -17.421 -10.282 1.00 86.62 284 ARG A O 1
ATOM 2176 N N . VAL A 1 285 ? -6.675 -17.605 -12.415 1.00 90.38 285 VAL A N 1
ATOM 2177 C CA . VAL A 1 285 ? -5.640 -16.684 -12.900 1.00 90.38 285 VAL A CA 1
ATOM 2178 C C . VAL A 1 285 ? -6.077 -15.253 -12.640 1.00 90.38 285 VAL A C 1
ATOM 2180 O O . VAL A 1 285 ? -7.045 -14.781 -13.223 1.00 90.38 285 VAL A O 1
ATOM 2183 N N . THR A 1 286 ? -5.379 -14.534 -11.778 1.00 92.00 286 THR A N 1
ATOM 2184 C CA . THR A 1 286 ? -5.642 -13.118 -11.539 1.00 92.00 286 THR A CA 1
ATOM 2185 C C . THR A 1 286 ? -4.865 -12.280 -12.541 1.00 92.00 286 THR A C 1
ATOM 2187 O O . THR A 1 286 ? -3.680 -12.501 -12.781 1.00 92.00 286 THR A O 1
ATOM 2190 N N . LEU A 1 287 ? -5.535 -11.295 -13.130 1.00 93.75 287 LEU A N 1
ATOM 2191 C CA . LEU A 1 287 ? -4.907 -10.277 -13.961 1.00 93.75 287 LEU A CA 1
ATOM 2192 C C . LEU A 1 287 ? -5.254 -8.914 -13.385 1.00 93.75 287 LEU A C 1
ATOM 2194 O O . LEU A 1 287 ? -6.418 -8.642 -13.078 1.00 93.75 287 LEU A O 1
ATOM 2198 N N . MET A 1 288 ? -4.248 -8.061 -13.242 1.00 94.62 288 MET A N 1
ATOM 2199 C CA . MET A 1 288 ? -4.412 -6.691 -12.783 1.00 94.62 288 MET A CA 1
ATOM 2200 C C . MET A 1 288 ? -3.472 -5.771 -13.553 1.00 94.62 288 MET A C 1
ATOM 2202 O O . MET A 1 288 ? -2.329 -6.118 -13.834 1.00 94.62 288 MET A O 1
ATOM 2206 N N . GLY A 1 289 ? -3.946 -4.581 -13.881 1.00 95.00 289 GLY A N 1
ATOM 2207 C CA . GLY A 1 289 ? -3.116 -3.548 -14.475 1.00 95.00 289 GLY A CA 1
ATOM 2208 C C . GLY A 1 289 ? -3.669 -2.175 -14.162 1.00 95.00 289 GLY A C 1
ATOM 2209 O O . GLY A 1 289 ? -4.863 -2.017 -13.896 1.00 95.00 289 GLY A O 1
ATOM 2210 N N . GLY A 1 290 ? -2.799 -1.177 -14.176 1.00 95.44 290 GLY A N 1
ATOM 2211 C CA . GLY A 1 290 ? -3.208 0.152 -13.774 1.00 95.44 290 GLY A CA 1
ATOM 2212 C C . GLY A 1 290 ? -2.145 1.215 -13.938 1.00 95.44 290 GLY A C 1
ATOM 2213 O O . GLY A 1 290 ? -1.054 0.988 -14.465 1.00 95.44 290 GLY A O 1
ATOM 2214 N N . VAL A 1 291 ? -2.507 2.395 -13.452 1.00 95.75 291 VAL A N 1
ATOM 2215 C CA . VAL A 1 291 ? -1.627 3.556 -13.353 1.00 95.75 291 VAL A CA 1
ATOM 2216 C C . VAL A 1 291 ? -1.357 3.866 -11.892 1.00 95.75 291 VAL A C 1
ATOM 2218 O O . VAL A 1 291 ? -2.192 3.619 -11.021 1.00 95.75 291 VAL A O 1
ATOM 2221 N N . THR A 1 292 ? -0.181 4.414 -11.628 1.00 94.56 292 THR A N 1
ATOM 2222 C CA . THR A 1 292 ? 0.230 4.867 -10.302 1.00 94.56 292 THR A CA 1
ATOM 2223 C C . THR A 1 292 ? 0.996 6.174 -10.423 1.00 94.56 292 THR A C 1
ATOM 2225 O O . THR A 1 292 ? 1.678 6.402 -11.420 1.00 94.56 292 THR A O 1
ATOM 2228 N N . ALA A 1 293 ? 0.880 7.047 -9.432 1.00 90.94 293 ALA A N 1
ATOM 2229 C CA . ALA A 1 293 ? 1.686 8.255 -9.348 1.00 90.94 293 ALA A CA 1
ATOM 2230 C C . ALA A 1 293 ? 1.966 8.608 -7.889 1.00 90.94 293 ALA A C 1
ATOM 2232 O O . ALA A 1 293 ? 1.216 8.233 -6.993 1.00 90.94 293 ALA A O 1
ATOM 2233 N N . GLN A 1 294 ? 3.027 9.384 -7.672 1.00 87.75 294 GLN A N 1
ATOM 2234 C CA . GLN A 1 294 ? 3.455 9.838 -6.344 1.00 87.75 294 GLN A CA 1
ATOM 2235 C C . GLN A 1 294 ? 2.502 10.847 -5.696 1.00 87.75 294 GLN A C 1
ATOM 2237 O O . GLN A 1 294 ? 2.428 10.940 -4.475 1.00 87.75 294 GLN A O 1
ATOM 2242 N N . GLU A 1 295 ? 1.820 11.658 -6.509 1.00 82.44 295 GLU A N 1
ATOM 2243 C CA . GLU A 1 295 ? 1.011 12.781 -6.037 1.00 82.44 295 GLU A CA 1
ATOM 2244 C C . GLU A 1 295 ? -0.199 13.030 -6.946 1.00 82.44 295 GLU A C 1
ATOM 2246 O O . GLU A 1 295 ? -0.191 12.703 -8.136 1.00 82.44 295 GLU A O 1
ATOM 2251 N N . ILE A 1 296 ? -1.236 13.658 -6.382 1.00 78.25 296 ILE A N 1
ATOM 2252 C CA . ILE A 1 296 ? -2.491 13.975 -7.082 1.00 78.25 296 ILE A CA 1
ATOM 2253 C C . ILE A 1 296 ? -2.413 15.300 -7.858 1.00 78.25 296 ILE A C 1
ATOM 2255 O O . ILE A 1 296 ? -2.996 15.406 -8.930 1.00 78.25 296 ILE A O 1
ATOM 2259 N N . GLN A 1 297 ? -1.716 16.324 -7.347 1.00 71.88 297 GLN A N 1
ATOM 2260 C CA . GLN A 1 297 ? -1.829 17.694 -7.882 1.00 71.88 297 GLN A CA 1
ATOM 2261 C C . GLN A 1 297 ? -1.137 17.906 -9.240 1.00 71.88 297 GLN A C 1
ATOM 2263 O O . GLN A 1 297 ? -1.576 18.741 -10.029 1.00 71.88 297 GLN A O 1
ATOM 2268 N N . LYS A 1 298 ? -0.062 17.165 -9.532 1.00 71.50 298 LYS A N 1
ATOM 2269 C CA . LYS A 1 298 ? 0.656 17.193 -10.821 1.00 71.50 298 LYS A CA 1
ATOM 2270 C C . LYS A 1 298 ? 1.086 15.774 -11.190 1.00 71.50 298 LYS A C 1
ATOM 2272 O O . LYS A 1 298 ? 2.278 15.459 -11.138 1.00 71.50 298 LYS A O 1
ATOM 2277 N N . PRO A 1 299 ? 0.123 14.891 -11.497 1.00 76.06 299 PRO A N 1
ATOM 2278 C CA . PRO A 1 299 ? 0.399 13.475 -11.595 1.00 76.06 299 PRO A CA 1
ATOM 2279 C C . PRO A 1 299 ? 1.266 13.227 -12.823 1.00 76.06 299 PRO A C 1
ATOM 2281 O O . PRO A 1 299 ? 0.847 13.409 -13.966 1.00 76.06 299 PRO A O 1
ATOM 2284 N N . ARG A 1 300 ? 2.499 12.796 -12.579 1.00 85.88 300 ARG A N 1
ATOM 2285 C CA . ARG A 1 300 ? 3.283 12.094 -13.584 1.00 85.88 300 ARG A CA 1
ATOM 2286 C C . ARG A 1 300 ? 3.131 10.615 -13.291 1.00 85.88 300 ARG A C 1
ATOM 2288 O O . ARG A 1 300 ? 3.437 10.191 -12.182 1.00 85.88 300 ARG A O 1
ATOM 2295 N N . VAL A 1 301 ? 2.604 9.881 -14.261 1.00 91.19 301 VAL A N 1
ATOM 2296 C CA . VAL A 1 301 ? 2.149 8.508 -14.050 1.00 91.19 301 VAL A CA 1
ATOM 2297 C C . VAL A 1 301 ? 3.208 7.492 -14.460 1.00 91.19 301 VAL A C 1
ATOM 2299 O O . VAL A 1 301 ? 3.914 7.652 -15.459 1.00 91.19 301 VAL A O 1
ATOM 2302 N N . GLY A 1 302 ? 3.299 6.432 -13.675 1.00 92.88 302 GLY A N 1
ATOM 2303 C CA . GLY A 1 302 ? 3.835 5.142 -14.062 1.00 92.88 302 GLY A CA 1
ATOM 2304 C C . GLY A 1 302 ? 2.707 4.141 -14.284 1.00 92.88 302 GLY A C 1
ATOM 2305 O O . GLY A 1 302 ? 1.534 4.403 -14.003 1.00 92.88 302 GLY A O 1
ATOM 2306 N N . TYR A 1 303 ? 3.086 2.978 -14.785 1.00 94.44 303 TYR A N 1
ATOM 2307 C CA . TYR A 1 303 ? 2.184 1.885 -15.106 1.00 94.44 303 TYR A CA 1
ATOM 2308 C C . TYR A 1 303 ? 2.645 0.638 -14.384 1.00 94.44 303 TYR A C 1
ATOM 2310 O O . TYR A 1 303 ? 3.842 0.448 -14.153 1.00 94.44 303 TYR A O 1
ATOM 2318 N N . TYR A 1 304 ? 1.701 -0.234 -14.078 1.00 93.75 304 TYR A N 1
ATOM 2319 C CA . TYR A 1 304 ? 2.023 -1.550 -13.568 1.00 93.75 304 TYR A CA 1
ATOM 2320 C C . TYR A 1 304 ? 1.100 -2.604 -14.153 1.00 93.75 304 TYR A C 1
ATOM 2322 O O . TYR A 1 304 ? -0.042 -2.332 -14.534 1.00 93.75 304 TYR A O 1
ATOM 2330 N N . VAL A 1 305 ? 1.627 -3.818 -14.209 1.00 94.75 305 VAL A N 1
ATOM 2331 C CA . VAL A 1 305 ? 0.899 -5.021 -14.589 1.00 94.75 305 VAL A CA 1
ATOM 2332 C C . VAL A 1 305 ? 1.256 -6.115 -13.600 1.00 94.75 305 VAL A C 1
ATOM 2334 O O . VAL A 1 305 ? 2.394 -6.228 -13.143 1.00 94.75 305 VAL A O 1
ATOM 2337 N N . GLN A 1 306 ? 0.261 -6.922 -13.278 1.00 93.31 306 GLN A N 1
ATOM 2338 C CA . GLN A 1 306 ? 0.362 -8.057 -12.394 1.00 93.31 306 GLN A CA 1
ATOM 2339 C C . GLN A 1 306 ? -0.409 -9.237 -12.979 1.00 93.31 306 GLN A C 1
ATOM 2341 O O . GLN A 1 306 ? -1.528 -9.090 -13.478 1.00 93.31 306 GLN A O 1
ATOM 2346 N N . ALA A 1 307 ? 0.180 -10.418 -12.842 1.00 93.75 307 ALA A N 1
ATOM 2347 C CA . ALA A 1 307 ? -0.486 -11.684 -13.093 1.00 93.75 307 ALA A CA 1
ATOM 2348 C C . ALA A 1 307 ? -0.183 -12.653 -11.951 1.00 93.75 307 ALA A C 1
ATOM 2350 O O . ALA A 1 307 ? 0.955 -12.721 -11.483 1.00 93.75 307 ALA A O 1
ATOM 2351 N N . GLY A 1 308 ? -1.186 -13.400 -11.507 1.00 92.94 308 GLY A N 1
ATOM 2352 C CA . GLY A 1 308 ? -1.044 -14.343 -10.406 1.00 92.94 308 GLY A CA 1
ATOM 2353 C C . GLY A 1 308 ? -2.028 -15.498 -10.472 1.00 92.94 308 GLY A C 1
ATOM 2354 O O . GLY A 1 308 ? -2.805 -15.637 -11.417 1.00 92.94 308 GLY A O 1
ATOM 2355 N N . VAL A 1 309 ? -1.960 -16.346 -9.454 1.00 90.56 309 VAL A N 1
ATOM 2356 C CA . VAL A 1 309 ? -2.840 -17.494 -9.256 1.00 90.56 309 VAL A CA 1
ATOM 2357 C C . VAL A 1 309 ? -3.483 -17.377 -7.878 1.00 90.56 309 VAL A C 1
ATOM 2359 O O . VAL A 1 309 ? -2.799 -17.111 -6.892 1.00 90.56 309 VAL A O 1
ATOM 2362 N N . MET A 1 310 ? -4.799 -17.554 -7.840 1.00 87.75 310 MET A N 1
ATOM 2363 C CA . MET A 1 310 ? -5.637 -17.602 -6.649 1.00 87.75 310 MET A CA 1
ATOM 2364 C C . MET A 1 310 ? -5.821 -19.058 -6.206 1.00 87.75 310 MET A C 1
ATOM 2366 O O . MET A 1 310 ? -6.157 -19.914 -7.034 1.00 87.75 310 MET A O 1
ATOM 2370 N N . PHE A 1 311 ? -5.601 -19.303 -4.915 1.00 83.06 311 PHE A N 1
ATOM 2371 C CA . PHE A 1 311 ? -5.749 -20.582 -4.220 1.00 83.06 311 PHE A CA 1
ATOM 2372 C C . PHE A 1 311 ? -6.907 -20.528 -3.227 1.00 83.06 311 PHE A C 1
ATOM 2374 O O . PHE A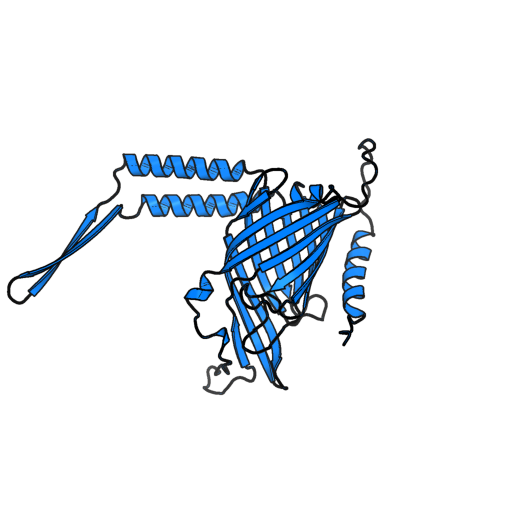 1 311 ? -7.048 -19.478 -2.550 1.00 83.06 311 PHE A O 1
#

Radius of gyration: 24.15 Å; chains: 1; bounding box: 60×69×74 Å

Sequence (311 aa):
MLIPFTRSAAVTLSMALLAASSGVAFADDDSPRKTKLFDGRLRQDGLGIELGAIVQSGRTEFASNNLGLSPMSQGIILRDRNGMSSRMVVGLLIAVAGAMAASGPKSVSSKSYVSGDYIVTETTTTYYSEEEKRQMRENTSKAVGSVFASKYSDMELQLYSRDRFGMGDTSGYKLNFYIGSGDKIAFETGFGFGKVDSIVDNAGAPAKLTYKYLGMPFRISSVYKGAVRIGLTYEWNWLKYGVEDVDRQLHMPIDSQGNPGTMMEAQVASHPWHLDLSTVVFKRVTLMGGVTAQEIQKPRVGYYVQAGVMF